Protein AF-A0A7X8ZLZ6-F1 (afdb_monomer)

pLDDT: mean 84.05, std 10.13, range [38.84, 96.06]

Secondary structure (DSSP, 8-state):
---EEEEEE-TTSPEEEEEEEEEEETTTTEEEEEEEEEEEE-TTS-EEE-HHHHHHHHHHHHHHHS-----PPP---HHHHHHHHHHHHTTHHHHHHHHS-HHHHHHHHHHHHHHHHH-S-GGGHHHHHHTTT--S----HHHHHHHHHH--HHHHHHHHHHHHHHH--SS----------B--SS-TTS-BT--TT-PPP-

Mean predicted aligned error: 15.65 Å

Solvent-accessible surface area (backbone atoms only — not comparable to full-atom values): 12435 Å² total; per-residue (Å²): 131,87,78,46,74,45,80,48,79,41,98,84,78,48,37,34,30,27,42,51,40,84,41,78,35,81,90,78,73,47,74,42,76,52,71,43,81,38,30,32,51,44,96,85,72,45,79,44,64,36,71,68,48,55,52,51,51,51,49,54,49,47,57,70,66,46,69,74,76,89,75,84,81,84,67,53,47,68,67,51,56,56,48,54,49,51,38,57,76,66,44,47,68,63,46,38,53,76,72,36,54,73,67,55,37,55,47,52,52,50,49,50,52,36,40,78,76,64,70,59,71,69,66,54,35,36,67,60,33,61,48,29,66,74,56,96,65,88,34,54,52,69,48,47,53,51,52,61,69,67,63,40,71,67,57,51,52,52,38,49,54,54,45,49,65,74,65,63,67,86,80,82,88,85,85,82,90,86,82,72,57,38,82,61,88,88,46,96,89,44,58,67,68,58,41,93,86,70,59,85,82,132

Foldseek 3Di:
DDFDKDWDQDPVRKIWIWGWDWDQDPVVRGTDIDIDTQFTQDPVRDTDGDPVNVVVVVVVVVVVVPDDPPDDAAADAPLVVVLVVVCVVLVLLVLLVVQDPPLLSLQVSQLVSCCVVPVDDSCCSCVVCVSHCSDPRDSHPVVVVVSVVPPDPVSVVSSVVSSCVVVCPDDDDDDDDDADEDCDPPDPPHDYHDDPVPDDDD

Nearest PDB structures (foldseek):
  1se8-assembly1_A-2  TM=4.880E-01  e=2.188E+00  Deinococcus radiodurans
  9c20-assembly1_A  TM=4.545E-01  e=1.532E+00  Clostridium perfringens ATCC 13124
  8cb2-assembly1_BBB  TM=4.517E-01  e=3.316E+00  Helicobacter pylori
  6bhw-assembly1_B  TM=3.274E-01  e=1.725E+00  Bacillus subtilis subsp. subtilis str. 168
  5yun-assembly1_B  TM=2.185E-01  e=1.626E+00  Pseudomonas aeruginosa PAO1

Structure (mmCIF, N/CA/C/O backbone):
data_AF-A0A7X8ZLZ6-F1
#
_entry.id   AF-A0A7X8ZLZ6-F1
#
loop_
_atom_site.group_PDB
_atom_site.id
_atom_site.type_symbol
_atom_site.label_atom_id
_atom_site.label_alt_id
_atom_site.label_comp_id
_atom_site.label_asym_id
_atom_site.label_entity_id
_atom_site.label_seq_id
_atom_site.pdbx_PDB_ins_code
_atom_site.Cartn_x
_atom_site.Cartn_y
_atom_site.Cartn_z
_atom_site.occupancy
_atom_site.B_iso_or_equiv
_atom_site.auth_seq_id
_atom_site.auth_comp_id
_atom_site.auth_asym_id
_atom_site.auth_atom_id
_atom_site.pdbx_PDB_model_num
ATOM 1 N N . MET A 1 1 ? 26.779 -0.778 -21.358 1.00 38.84 1 MET A N 1
ATOM 2 C CA . MET A 1 1 ? 27.530 -2.043 -21.482 1.00 38.84 1 MET A CA 1
ATOM 3 C C . MET A 1 1 ? 28.820 -1.740 -22.215 1.00 38.84 1 MET A C 1
ATOM 5 O O . MET A 1 1 ? 28.768 -1.184 -23.303 1.00 38.84 1 MET A O 1
ATOM 9 N N . SER A 1 2 ? 29.959 -1.991 -21.584 1.00 48.12 2 SER A N 1
ATOM 10 C CA . SER A 1 2 ? 31.289 -1.825 -22.169 1.00 48.12 2 SER A CA 1
ATOM 11 C C . SER A 1 2 ? 31.498 -2.912 -23.226 1.00 48.12 2 SER A C 1
ATOM 13 O O . SER A 1 2 ? 31.592 -4.090 -22.896 1.00 48.12 2 SER A O 1
ATOM 15 N N . ASN A 1 3 ? 31.507 -2.532 -24.504 1.00 66.62 3 ASN A N 1
ATOM 16 C CA . ASN A 1 3 ? 31.808 -3.468 -25.586 1.00 66.62 3 ASN A CA 1
ATOM 17 C C . ASN A 1 3 ? 33.291 -3.859 -25.514 1.00 66.62 3 ASN A C 1
ATOM 19 O O . ASN A 1 3 ? 34.152 -2.984 -25.416 1.00 66.62 3 ASN A O 1
ATOM 23 N N . ASN A 1 4 ? 33.590 -5.159 -25.562 1.00 82.88 4 ASN A N 1
ATOM 24 C CA . ASN A 1 4 ? 34.964 -5.647 -25.503 1.00 82.88 4 ASN A CA 1
ATOM 25 C C . ASN A 1 4 ? 35.629 -5.470 -26.877 1.00 82.88 4 ASN A C 1
ATOM 27 O O . ASN A 1 4 ? 35.143 -6.005 -27.876 1.00 82.88 4 ASN A O 1
ATOM 31 N N . ILE A 1 5 ? 36.706 -4.685 -26.940 1.00 86.38 5 ILE A N 1
ATOM 32 C CA . ILE A 1 5 ? 37.417 -4.372 -28.184 1.00 86.38 5 ILE A CA 1
ATOM 33 C C . ILE A 1 5 ? 38.737 -5.136 -28.201 1.00 86.38 5 ILE A C 1
ATOM 35 O O . ILE A 1 5 ? 39.582 -4.951 -27.328 1.00 86.38 5 ILE A O 1
ATOM 39 N N . ILE A 1 6 ? 38.933 -5.961 -29.227 1.00 88.19 6 ILE A N 1
ATOM 40 C CA . ILE A 1 6 ? 40.125 -6.797 -29.387 1.00 88.19 6 ILE A CA 1
ATOM 41 C C . ILE A 1 6 ? 40.888 -6.438 -30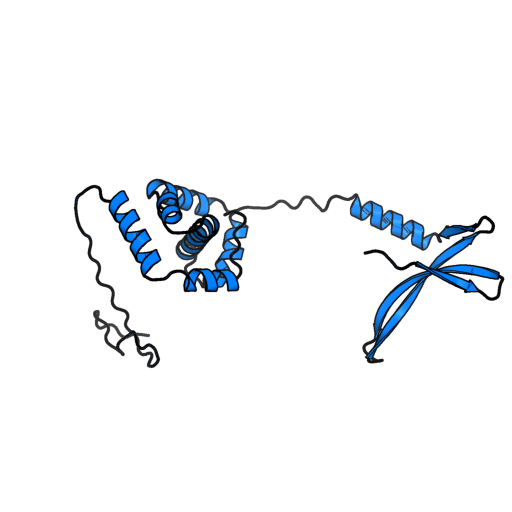.664 1.00 88.19 6 ILE A C 1
ATOM 43 O O . ILE A 1 6 ? 40.303 -6.050 -31.679 1.00 88.19 6 ILE A O 1
ATOM 47 N N . LYS A 1 7 ? 42.214 -6.583 -30.616 1.00 89.44 7 LYS A N 1
ATOM 48 C CA . LYS A 1 7 ? 43.129 -6.332 -31.738 1.00 89.44 7 LYS A CA 1
ATOM 49 C C . LYS A 1 7 ? 43.577 -7.665 -32.325 1.00 89.44 7 LYS A C 1
ATOM 51 O O . LYS A 1 7 ? 44.013 -8.539 -31.582 1.00 89.44 7 LYS A O 1
ATOM 56 N N . ILE A 1 8 ? 43.476 -7.820 -33.642 1.00 86.88 8 ILE A N 1
ATOM 57 C CA . ILE A 1 8 ? 43.870 -9.044 -34.344 1.00 86.88 8 ILE A CA 1
ATOM 58 C C . ILE A 1 8 ? 44.832 -8.667 -35.481 1.00 86.88 8 ILE A C 1
ATOM 60 O O . ILE A 1 8 ? 44.409 -7.991 -36.426 1.00 86.88 8 ILE A O 1
ATOM 64 N N . PRO A 1 9 ? 46.114 -9.074 -35.412 1.00 85.94 9 PRO A N 1
ATOM 65 C CA . PRO A 1 9 ? 47.061 -8.857 -36.498 1.00 85.94 9 PRO A CA 1
ATOM 66 C C . PRO A 1 9 ? 46.724 -9.778 -37.674 1.00 85.94 9 PRO A C 1
ATOM 68 O O . PRO A 1 9 ? 46.521 -10.981 -37.500 1.00 85.94 9 PRO A O 1
ATOM 71 N N . ALA A 1 10 ? 46.655 -9.223 -38.880 1.00 83.62 10 ALA A N 1
ATOM 72 C CA . ALA A 1 10 ? 46.501 -9.999 -40.102 1.00 83.62 10 ALA A CA 1
ATOM 73 C C . ALA A 1 10 ? 47.866 -10.289 -40.744 1.00 83.62 10 ALA A C 1
ATOM 75 O O . ALA A 1 10 ? 48.853 -9.588 -40.527 1.00 83.62 10 ALA A O 1
ATOM 76 N N . LYS A 1 11 ? 47.915 -11.334 -41.579 1.00 77.88 11 LYS A N 1
ATOM 77 C CA . LYS A 1 11 ? 49.144 -11.789 -42.259 1.00 77.88 11 LYS A CA 1
ATOM 78 C C . LYS A 1 11 ? 49.754 -10.743 -43.206 1.00 77.88 11 LYS A C 1
ATOM 80 O O . LYS A 1 11 ? 50.908 -10.872 -43.584 1.00 77.88 11 LYS A O 1
ATOM 85 N N . ASN A 1 12 ? 48.987 -9.719 -43.575 1.00 74.19 12 ASN A N 1
ATOM 86 C CA . ASN A 1 12 ? 49.406 -8.596 -44.416 1.00 74.19 12 ASN A CA 1
ATOM 87 C C . ASN A 1 12 ? 50.067 -7.446 -43.625 1.00 74.19 12 ASN A C 1
ATOM 89 O O . ASN A 1 12 ? 50.262 -6.371 -44.183 1.00 74.19 12 ASN A O 1
ATOM 93 N N . GLY A 1 13 ? 50.363 -7.636 -42.333 1.00 76.50 13 GLY A N 1
ATOM 94 C CA . GLY A 1 13 ? 50.989 -6.623 -41.475 1.00 76.50 13 GLY A CA 1
ATOM 95 C C . GLY A 1 13 ? 50.025 -5.561 -40.932 1.00 76.50 13 GLY A C 1
ATOM 96 O O . GLY A 1 13 ? 50.423 -4.740 -40.111 1.00 76.50 13 GLY A O 1
ATOM 97 N N . VAL A 1 14 ? 48.749 -5.586 -41.332 1.00 82.88 14 VAL A N 1
ATOM 98 C CA . VAL A 1 14 ? 47.721 -4.664 -40.831 1.00 82.88 14 VAL A CA 1
ATOM 99 C C . VAL A 1 14 ? 47.070 -5.248 -39.579 1.00 82.88 14 VAL A C 1
ATOM 101 O O . VAL A 1 14 ? 46.647 -6.404 -39.563 1.00 82.88 14 VAL A O 1
ATOM 104 N N . THR A 1 15 ? 46.941 -4.443 -38.523 1.00 87.50 15 THR A N 1
ATOM 105 C CA . THR A 1 15 ? 46.201 -4.846 -37.318 1.00 87.50 15 THR A CA 1
ATOM 106 C C . THR A 1 15 ? 44.763 -4.355 -37.396 1.00 87.50 15 THR A C 1
ATOM 108 O O . THR A 1 15 ? 44.513 -3.151 -37.433 1.00 87.50 15 THR A O 1
ATOM 111 N N . TYR A 1 16 ? 43.812 -5.285 -37.397 1.00 89.25 16 TYR A N 1
ATOM 112 C CA . TYR A 1 16 ? 42.383 -4.984 -37.410 1.00 89.25 16 TYR A CA 1
ATOM 113 C C . TYR A 1 16 ? 41.804 -4.994 -36.001 1.00 89.25 16 TYR A C 1
ATOM 115 O O . TYR A 1 16 ? 42.300 -5.673 -35.100 1.00 89.25 16 TYR A O 1
ATOM 123 N N . ILE A 1 17 ? 40.728 -4.241 -35.819 1.00 89.88 17 ILE A N 1
ATOM 124 C CA . ILE A 1 17 ? 40.068 -4.052 -34.534 1.00 89.88 17 ILE A CA 1
ATOM 125 C C . ILE A 1 17 ? 38.655 -4.603 -34.632 1.00 89.88 17 ILE A C 1
ATOM 127 O O . ILE A 1 17 ? 37.912 -4.283 -35.564 1.00 89.88 17 ILE A O 1
ATOM 131 N N . TYR A 1 18 ? 38.290 -5.428 -33.656 1.00 89.31 18 TYR A N 1
ATOM 132 C CA . TYR A 1 18 ? 37.009 -6.114 -33.603 1.00 89.31 18 TYR A CA 1
ATOM 133 C C . TYR A 1 18 ? 36.272 -5.807 -32.306 1.00 89.31 18 TYR A C 1
ATOM 135 O O . TYR A 1 18 ? 36.864 -5.767 -31.232 1.00 89.31 18 TYR A O 1
ATOM 143 N N . GLU A 1 19 ? 34.959 -5.651 -32.422 1.00 88.38 19 GLU A N 1
ATOM 144 C CA . GLU A 1 19 ? 34.026 -5.732 -31.306 1.00 88.38 19 GLU A CA 1
ATOM 145 C C . GLU A 1 19 ? 33.688 -7.209 -31.072 1.00 88.38 19 GLU A C 1
ATOM 147 O O . GLU A 1 19 ? 33.219 -7.888 -31.992 1.00 88.38 19 GLU A O 1
ATOM 152 N N . ASP A 1 20 ? 33.948 -7.705 -29.866 1.00 88.75 20 ASP A N 1
ATOM 153 C CA . ASP A 1 20 ? 33.759 -9.100 -29.476 1.00 88.75 20 ASP A CA 1
ATOM 154 C C . ASP A 1 20 ? 32.555 -9.240 -28.538 1.00 88.75 20 ASP A C 1
ATOM 156 O O . ASP A 1 20 ? 32.464 -8.564 -27.509 1.00 88.75 20 ASP A O 1
ATOM 160 N N . LYS A 1 21 ? 31.609 -10.113 -28.903 1.00 87.69 21 LYS A N 1
ATOM 161 C CA . LYS A 1 21 ? 30.430 -10.427 -28.087 1.00 87.69 21 LYS A CA 1
ATOM 162 C C . LYS A 1 21 ? 30.333 -11.924 -27.851 1.00 87.69 21 LYS A C 1
ATOM 164 O O . LYS A 1 21 ? 30.297 -12.698 -28.807 1.00 87.69 21 LYS A O 1
ATOM 169 N N . SER A 1 22 ? 30.246 -12.306 -26.580 1.00 86.88 22 SER A N 1
ATOM 170 C CA . SER A 1 22 ? 29.933 -13.677 -26.181 1.00 86.88 22 SER A CA 1
ATOM 171 C C . SER A 1 22 ? 28.448 -13.947 -26.422 1.00 86.88 22 SER A C 1
ATOM 173 O O . SER A 1 22 ? 27.591 -13.183 -25.976 1.00 86.88 22 SER A O 1
ATOM 175 N N . VAL A 1 23 ? 28.148 -14.998 -27.178 1.00 86.75 23 VAL A N 1
ATOM 176 C CA . VAL A 1 23 ? 26.800 -15.430 -27.544 1.00 86.75 23 VAL A CA 1
ATOM 177 C C . VAL A 1 23 ? 26.673 -16.910 -27.208 1.00 86.75 23 VAL A C 1
ATOM 179 O O . VAL A 1 23 ? 27.491 -17.723 -27.634 1.00 86.75 23 VAL A O 1
ATOM 182 N N . TRP A 1 24 ? 25.638 -17.270 -26.454 1.00 87.44 24 TRP A N 1
ATOM 183 C CA . TRP A 1 24 ? 25.327 -18.668 -26.172 1.00 87.44 24 TRP A CA 1
ATOM 184 C C . TRP A 1 24 ? 24.883 -19.387 -27.451 1.00 87.44 24 TRP A C 1
ATOM 186 O O . TRP A 1 24 ? 23.894 -18.987 -28.071 1.00 87.44 24 TRP A O 1
ATOM 196 N N . ASP A 1 25 ? 25.600 -20.440 -27.841 1.00 88.00 25 ASP A N 1
ATOM 197 C CA . ASP A 1 25 ? 25.248 -21.277 -28.987 1.00 88.00 25 ASP A CA 1
ATOM 198 C C . ASP A 1 25 ? 24.422 -22.476 -28.497 1.00 88.00 25 ASP A C 1
ATOM 200 O O . ASP A 1 25 ? 24.927 -23.362 -27.804 1.00 88.00 25 ASP A O 1
ATOM 204 N N . LYS A 1 26 ? 23.123 -22.479 -28.827 1.00 86.50 26 LYS A N 1
ATOM 205 C CA . LYS A 1 26 ? 22.182 -23.519 -28.380 1.00 86.50 26 LYS A CA 1
ATOM 206 C C . LYS A 1 26 ? 22.462 -24.886 -29.006 1.00 86.50 26 LYS A C 1
ATOM 208 O O . LYS A 1 26 ? 22.139 -25.884 -28.376 1.00 86.50 26 LYS A O 1
ATOM 213 N N . GLU A 1 27 ? 23.040 -24.936 -30.205 1.00 88.69 27 GLU A N 1
ATOM 214 C CA . GLU A 1 27 ? 23.336 -26.198 -30.894 1.00 88.69 27 GLU A CA 1
ATOM 215 C C . GLU A 1 27 ? 24.605 -26.841 -30.340 1.00 88.69 27 GLU A C 1
ATOM 217 O O . GLU A 1 27 ? 24.689 -28.060 -30.213 1.00 88.69 27 GLU A O 1
ATOM 222 N N . LYS A 1 28 ? 25.589 -26.014 -29.972 1.00 84.19 28 LYS A N 1
ATOM 223 C CA . LYS A 1 28 ? 26.877 -26.488 -29.451 1.00 84.19 28 LYS A CA 1
ATOM 224 C C . LYS A 1 28 ? 26.909 -26.651 -27.933 1.00 84.19 28 LYS A C 1
ATOM 226 O O . LYS A 1 28 ? 27.792 -27.330 -27.421 1.00 84.19 28 LYS A O 1
ATOM 231 N N . GLY A 1 29 ? 25.972 -26.036 -27.211 1.00 86.94 29 GLY A N 1
ATOM 232 C CA . GLY A 1 29 ? 25.859 -26.148 -25.754 1.00 86.94 29 GLY A CA 1
ATOM 233 C C . GLY A 1 29 ? 26.928 -25.379 -24.971 1.00 86.94 29 GLY A C 1
ATOM 234 O O . GLY A 1 29 ? 27.113 -25.635 -23.784 1.00 86.94 29 GLY A O 1
ATOM 235 N N . TYR A 1 30 ? 27.639 -24.446 -25.611 1.00 86.94 30 TYR A N 1
ATOM 236 C CA . TYR A 1 30 ? 28.622 -23.576 -24.964 1.00 86.94 30 TYR A CA 1
ATOM 237 C C . TYR A 1 30 ? 28.628 -22.168 -25.577 1.00 86.94 30 TYR A C 1
ATOM 239 O O . TYR A 1 30 ? 28.150 -21.938 -26.690 1.00 86.94 30 TYR A O 1
ATOM 247 N N . SER A 1 31 ? 29.175 -21.196 -24.843 1.00 86.38 31 SER A N 1
ATOM 248 C CA . SER A 1 31 ? 29.303 -19.812 -25.314 1.00 86.38 31 SER A CA 1
ATOM 249 C C . SER A 1 31 ? 30.347 -19.686 -26.423 1.00 86.38 31 SER A C 1
ATOM 251 O O . SER A 1 31 ? 31.486 -20.125 -26.279 1.00 86.38 31 SER A O 1
ATOM 253 N N . THR A 1 32 ? 29.974 -19.033 -27.519 1.00 87.50 32 THR A N 1
ATOM 254 C CA . THR A 1 32 ? 30.853 -18.721 -28.651 1.00 87.50 32 THR A CA 1
ATOM 255 C C . THR A 1 32 ? 31.051 -17.214 -28.787 1.00 87.50 32 THR A C 1
ATOM 257 O O . THR A 1 32 ? 30.309 -16.418 -28.219 1.00 87.50 32 THR A O 1
ATOM 260 N N . HIS A 1 33 ? 32.066 -16.800 -29.544 1.00 87.00 33 HIS A N 1
ATOM 261 C CA . HIS A 1 33 ? 32.384 -15.389 -29.745 1.00 87.00 33 HIS A CA 1
ATOM 262 C C . HIS A 1 33 ? 31.991 -14.936 -31.149 1.00 87.00 33 HIS A C 1
ATOM 264 O O . HIS A 1 33 ? 32.489 -15.463 -32.147 1.00 87.00 33 HIS A O 1
ATOM 270 N N . LYS A 1 34 ? 31.131 -13.919 -31.235 1.00 87.00 34 LYS A N 1
ATOM 271 C CA . LYS A 1 34 ? 30.793 -13.243 -32.489 1.00 87.00 34 LYS A CA 1
ATOM 272 C C . LYS A 1 34 ? 31.567 -11.934 -32.575 1.00 87.00 34 LYS A C 1
ATOM 274 O O . LYS A 1 34 ? 31.337 -11.011 -31.796 1.00 87.00 34 LYS A O 1
ATOM 279 N N . ARG A 1 35 ? 32.476 -11.864 -33.549 1.00 88.25 35 ARG A N 1
ATOM 280 C CA . ARG A 1 35 ? 33.375 -10.724 -33.767 1.00 88.25 35 ARG A CA 1
ATOM 281 C C . ARG A 1 35 ? 32.930 -9.910 -34.968 1.00 88.25 35 ARG A C 1
ATOM 283 O O . ARG A 1 35 ? 32.684 -10.469 -36.035 1.00 88.25 35 ARG A O 1
ATOM 290 N N . LYS A 1 36 ? 32.868 -8.588 -34.817 1.00 88.00 36 LYS A N 1
ATOM 291 C CA . LYS A 1 36 ? 32.579 -7.660 -35.918 1.00 88.00 36 LYS A CA 1
ATOM 292 C C . LYS A 1 36 ? 33.725 -6.673 -36.083 1.00 88.00 36 LYS A C 1
ATOM 294 O O . LYS A 1 36 ? 34.104 -6.021 -35.119 1.00 88.00 36 LYS A O 1
ATOM 299 N N . CYS A 1 37 ? 34.277 -6.569 -37.291 1.00 86.62 37 CYS A N 1
ATOM 300 C CA . CYS A 1 37 ? 35.352 -5.620 -37.581 1.00 86.62 37 CYS A CA 1
ATOM 301 C C . CYS A 1 37 ? 34.813 -4.186 -37.495 1.00 86.62 37 CYS A C 1
ATOM 303 O O . CYS A 1 37 ? 33.823 -3.847 -38.152 1.00 86.62 37 CYS A O 1
ATOM 305 N N . ILE A 1 38 ? 35.458 -3.356 -36.680 1.00 88.56 38 ILE A N 1
ATOM 306 C CA . ILE A 1 38 ? 35.077 -1.958 -36.445 1.00 88.56 38 ILE A CA 1
ATOM 307 C C . ILE A 1 38 ? 36.131 -0.968 -36.941 1.00 88.56 38 ILE A C 1
ATOM 309 O O . ILE A 1 38 ? 35.853 0.226 -37.005 1.00 88.56 38 ILE A O 1
ATOM 313 N N . GLY A 1 39 ? 37.313 -1.442 -37.341 1.00 89.00 39 GLY A N 1
ATOM 314 C CA . GLY A 1 39 ? 38.378 -0.581 -37.841 1.00 89.00 39 GLY A CA 1
ATOM 315 C C . GLY A 1 39 ? 39.718 -1.289 -37.989 1.00 89.00 39 GLY A C 1
ATOM 316 O O . GLY A 1 39 ? 39.814 -2.515 -37.889 1.00 89.00 39 GLY A O 1
ATOM 317 N N . LYS A 1 40 ? 40.762 -0.496 -38.208 1.00 89.12 40 LYS A N 1
ATOM 318 C CA . LYS A 1 40 ? 42.162 -0.934 -38.259 1.00 89.12 40 LYS A CA 1
ATOM 319 C C . LYS A 1 40 ? 43.056 0.062 -37.526 1.00 89.12 40 LYS A C 1
ATOM 321 O O . LYS A 1 40 ? 42.644 1.186 -37.267 1.00 89.12 40 LYS A O 1
ATOM 326 N N . ILE A 1 41 ? 44.267 -0.348 -37.185 1.00 85.69 41 ILE A N 1
ATOM 327 C CA . ILE A 1 41 ? 45.300 0.556 -36.676 1.00 85.69 41 ILE A CA 1
ATOM 328 C C . ILE A 1 41 ? 45.995 1.194 -37.883 1.00 85.69 41 ILE A C 1
ATOM 330 O O . ILE A 1 41 ? 46.476 0.475 -38.762 1.00 85.69 41 ILE A O 1
ATOM 334 N N . GLY A 1 42 ? 45.980 2.525 -37.942 1.00 78.94 42 GLY A N 1
ATOM 335 C CA . GLY A 1 42 ? 46.701 3.317 -38.936 1.00 78.94 42 GLY A CA 1
ATOM 336 C C . GLY A 1 42 ? 48.209 3.320 -38.677 1.00 78.94 42 GLY A C 1
ATOM 337 O O . GLY A 1 42 ? 48.673 2.881 -37.623 1.00 78.94 42 GLY A O 1
ATOM 338 N N . LEU A 1 43 ? 48.985 3.830 -39.635 1.00 71.25 43 LEU A N 1
ATOM 339 C CA . LEU A 1 43 ? 50.453 3.893 -39.543 1.00 71.25 43 LEU A CA 1
ATOM 340 C C . LEU A 1 43 ? 50.930 4.706 -38.327 1.00 71.25 43 LEU A C 1
ATOM 342 O O . LEU A 1 43 ? 51.954 4.383 -37.733 1.00 71.25 43 LEU A O 1
ATOM 346 N N . ASP A 1 44 ? 50.122 5.675 -37.899 1.00 73.38 44 ASP A N 1
ATOM 347 C CA . ASP A 1 44 ? 50.397 6.567 -36.769 1.00 73.38 44 ASP A CA 1
ATOM 348 C C . ASP A 1 44 ? 50.075 5.929 -35.400 1.00 73.38 44 ASP A C 1
ATOM 350 O O . ASP A 1 44 ? 50.084 6.600 -34.371 1.00 73.38 44 ASP A O 1
ATOM 354 N N . GLY A 1 45 ? 49.705 4.642 -35.370 1.00 71.25 45 GLY A N 1
ATOM 355 C CA . GLY A 1 45 ? 49.303 3.923 -34.154 1.00 71.25 45 GLY A CA 1
ATOM 356 C C . GLY A 1 45 ? 47.875 4.223 -33.675 1.00 71.25 45 GLY A C 1
ATOM 357 O O . GLY A 1 45 ? 47.387 3.572 -32.747 1.00 71.25 45 GLY A O 1
ATOM 358 N N . ASN A 1 46 ? 47.178 5.156 -34.328 1.00 80.12 4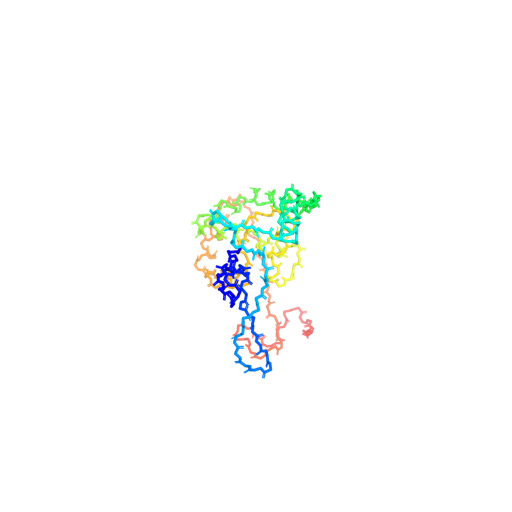6 ASN A N 1
ATOM 359 C CA . ASN A 1 46 ? 45.797 5.520 -34.022 1.00 80.12 46 ASN A CA 1
ATOM 360 C C . ASN A 1 46 ? 44.780 4.546 -34.633 1.00 80.12 46 ASN A C 1
ATOM 362 O O . ASN A 1 46 ? 45.012 3.919 -35.666 1.00 80.12 46 ASN A O 1
ATOM 366 N N . ILE A 1 47 ? 43.621 4.426 -33.983 1.00 82.62 47 ILE A N 1
ATOM 367 C CA . ILE A 1 47 ? 42.522 3.577 -34.449 1.00 82.62 47 ILE A CA 1
ATOM 368 C C . ILE A 1 47 ? 41.729 4.307 -35.537 1.00 82.62 47 ILE A C 1
ATOM 370 O O . ILE A 1 47 ? 41.059 5.303 -35.273 1.00 82.62 47 ILE A O 1
ATOM 374 N N . GLU A 1 48 ? 41.735 3.757 -36.745 1.00 85.50 48 GLU A N 1
ATOM 375 C CA . GLU A 1 48 ? 40.875 4.171 -37.848 1.00 85.50 48 GLU A CA 1
ATOM 376 C C . GLU A 1 48 ? 39.594 3.329 -37.847 1.00 85.50 48 GLU A C 1
ATOM 378 O O . GLU A 1 48 ? 39.556 2.202 -38.354 1.00 85.50 48 GLU A O 1
ATOM 383 N N . TYR A 1 49 ? 38.526 3.875 -37.260 1.00 86.44 49 TYR A N 1
ATOM 384 C CA . TYR A 1 49 ? 37.201 3.254 -37.297 1.00 86.44 49 TYR A CA 1
ATOM 385 C C . TYR A 1 49 ? 36.588 3.308 -38.698 1.00 86.44 49 TYR A C 1
ATOM 387 O O . TYR A 1 49 ? 36.718 4.305 -39.414 1.00 86.44 49 TYR A O 1
ATOM 395 N N . ASN A 1 50 ? 35.860 2.255 -39.068 1.00 86.94 50 ASN A N 1
ATOM 396 C CA . ASN A 1 50 ? 35.122 2.217 -40.326 1.00 86.94 50 ASN A CA 1
ATOM 397 C C . ASN A 1 50 ? 33.853 3.092 -40.280 1.00 86.94 50 ASN A C 1
ATOM 399 O O . ASN A 1 50 ? 33.315 3.407 -39.215 1.00 86.94 50 ASN A O 1
ATOM 403 N N . GLU A 1 51 ? 33.356 3.471 -41.459 1.00 85.19 51 GLU A N 1
ATOM 404 C CA . GLU A 1 51 ? 32.163 4.323 -41.598 1.00 85.19 51 GLU A CA 1
ATOM 405 C C . GLU A 1 51 ? 30.909 3.702 -40.966 1.00 85.19 51 GLU A C 1
ATOM 407 O O . GLU A 1 51 ? 30.069 4.415 -40.413 1.00 85.19 51 GLU A O 1
ATOM 412 N N . PHE A 1 52 ? 30.814 2.369 -40.958 1.00 83.31 52 PHE A N 1
ATOM 413 C CA . PHE A 1 52 ? 29.727 1.647 -40.297 1.00 83.31 52 PHE A CA 1
ATOM 414 C C . PHE A 1 52 ? 29.713 1.905 -38.781 1.00 83.31 52 PHE A C 1
ATOM 416 O O . PHE A 1 52 ? 28.665 2.212 -38.212 1.00 83.31 52 PHE A O 1
ATOM 423 N N . TYR A 1 53 ? 30.870 1.806 -38.119 1.00 84.56 53 TYR A N 1
ATOM 424 C CA . TYR A 1 53 ? 31.001 2.037 -36.682 1.00 84.56 53 TYR A CA 1
ATOM 425 C C . TYR A 1 53 ? 30.707 3.496 -36.327 1.00 84.56 53 TYR A C 1
ATOM 427 O O . TYR A 1 53 ? 29.907 3.749 -35.429 1.00 84.56 53 TYR A O 1
ATOM 435 N N . LYS A 1 54 ? 31.274 4.446 -37.081 1.00 85.94 54 LYS A N 1
ATOM 436 C CA . LYS A 1 54 ? 31.035 5.885 -36.881 1.00 85.94 54 LYS A CA 1
ATOM 437 C C . LYS A 1 54 ? 29.561 6.254 -37.045 1.00 85.94 54 LYS A C 1
ATOM 439 O O . LYS A 1 54 ? 29.029 7.038 -36.265 1.00 85.94 54 LYS A O 1
ATOM 444 N N . THR A 1 55 ? 28.893 5.694 -38.054 1.00 85.38 55 THR A N 1
ATOM 445 C CA . THR A 1 55 ? 27.458 5.920 -38.280 1.00 85.38 55 THR A CA 1
ATOM 446 C C . THR A 1 55 ? 26.629 5.362 -37.129 1.00 85.38 55 THR A C 1
ATOM 448 O O . THR A 1 55 ? 25.767 6.062 -36.606 1.00 85.38 55 THR A O 1
ATOM 451 N N . ARG A 1 56 ? 26.932 4.140 -36.671 1.00 85.19 56 ARG A N 1
ATOM 452 C CA . ARG A 1 56 ? 26.257 3.532 -35.517 1.00 85.19 56 ARG A CA 1
ATOM 453 C C . ARG A 1 56 ? 26.447 4.354 -34.241 1.00 85.19 56 ARG A C 1
ATOM 455 O O . ARG A 1 56 ? 25.480 4.579 -33.527 1.00 85.19 56 ARG A O 1
ATOM 462 N N . GLU A 1 57 ? 27.657 4.838 -33.975 1.00 83.62 57 GLU A N 1
ATOM 463 C CA . GLU A 1 57 ? 27.942 5.677 -32.806 1.00 83.62 57 GLU A CA 1
ATOM 464 C C . GLU A 1 57 ? 27.176 7.009 -32.858 1.00 83.62 57 GLU A C 1
ATOM 466 O O . GLU A 1 57 ? 26.625 7.448 -31.850 1.00 83.62 57 GLU A O 1
ATOM 471 N N . LYS A 1 58 ? 27.075 7.631 -34.042 1.00 84.44 58 LYS A N 1
ATOM 472 C CA . LYS A 1 58 ? 26.245 8.829 -34.242 1.00 84.44 58 LYS A CA 1
ATOM 473 C C . LYS A 1 58 ? 24.768 8.550 -33.972 1.00 84.44 58 LYS A C 1
ATOM 475 O O . LYS A 1 58 ? 24.140 9.357 -33.298 1.00 84.44 58 LYS A O 1
ATOM 480 N N . VAL A 1 59 ? 24.229 7.429 -34.456 1.00 83.19 59 VAL A N 1
ATOM 481 C CA . VAL A 1 59 ? 22.833 7.029 -34.205 1.00 83.19 59 VAL A CA 1
ATOM 482 C C . VAL A 1 59 ? 22.598 6.772 -32.718 1.00 83.19 59 VAL A C 1
ATOM 484 O O . VAL A 1 59 ? 21.695 7.373 -32.157 1.00 83.19 59 VAL A O 1
ATOM 487 N N . GLU A 1 60 ? 23.450 5.997 -32.043 1.00 81.75 60 GLU A N 1
ATOM 488 C CA . GLU A 1 60 ? 23.321 5.758 -30.596 1.00 81.75 60 GLU A CA 1
ATOM 489 C C . GLU A 1 60 ? 23.426 7.056 -29.781 1.00 81.75 60 GLU A C 1
ATOM 491 O O . GLU A 1 60 ? 22.756 7.223 -28.761 1.00 81.75 60 GLU A O 1
ATOM 496 N N . LYS A 1 61 ? 24.278 7.995 -30.209 1.00 81.00 61 LYS A N 1
ATOM 497 C CA . LYS A 1 61 ? 24.402 9.309 -29.571 1.00 81.00 61 LYS A CA 1
ATOM 498 C C . LYS A 1 61 ? 23.157 10.163 -29.806 1.00 81.00 61 LYS A C 1
ATOM 500 O O . LYS A 1 61 ? 22.711 10.825 -28.874 1.00 81.00 61 LYS A O 1
ATOM 505 N N . LEU A 1 62 ? 22.589 10.118 -31.012 1.00 79.69 62 LEU A N 1
ATOM 506 C CA . LEU A 1 62 ? 21.326 10.775 -31.343 1.00 79.69 62 LEU A CA 1
ATOM 507 C C . LEU A 1 62 ? 20.168 10.180 -30.537 1.00 79.69 62 LEU A C 1
ATOM 509 O O . LEU A 1 62 ? 19.444 10.940 -29.912 1.00 79.69 62 LEU A O 1
ATOM 513 N N . GLU A 1 63 ? 20.049 8.856 -30.455 1.00 74.81 63 GLU A N 1
ATOM 514 C CA . GLU A 1 63 ? 19.044 8.147 -29.650 1.00 74.81 63 GLU A CA 1
ATOM 515 C C . GLU A 1 63 ? 19.158 8.457 -28.157 1.00 74.81 63 GLU A C 1
ATOM 517 O O . GLU A 1 63 ? 18.147 8.663 -27.498 1.00 74.81 63 GLU A O 1
ATOM 522 N N . LYS A 1 64 ? 20.377 8.560 -27.614 1.00 73.12 64 LYS A N 1
ATOM 523 C CA . LYS A 1 64 ? 20.588 9.005 -26.225 1.00 73.12 64 LYS A CA 1
ATOM 524 C C . LYS A 1 64 ? 20.271 10.486 -26.016 1.00 73.12 64 LYS A C 1
ATOM 526 O O . LYS A 1 64 ? 19.948 10.876 -24.899 1.00 73.12 64 LYS A O 1
ATOM 531 N N . SER A 1 65 ? 20.428 11.311 -27.053 1.00 68.94 65 SER A N 1
ATOM 532 C CA . SER A 1 65 ? 20.136 12.751 -27.003 1.00 68.94 65 SER A CA 1
ATOM 533 C C . SER A 1 65 ? 18.663 13.076 -27.249 1.00 68.94 65 SER A C 1
ATOM 535 O O . SER A 1 65 ? 18.169 14.098 -26.776 1.00 68.94 65 SER A O 1
ATOM 537 N N . LEU A 1 66 ? 17.954 12.199 -27.961 1.00 67.81 66 LEU A N 1
ATOM 538 C CA . LEU A 1 66 ? 16.509 12.211 -28.072 1.00 67.81 66 LEU A CA 1
ATOM 539 C C . LEU A 1 66 ? 15.974 11.828 -26.695 1.00 67.81 66 LEU A C 1
ATOM 541 O O . LEU A 1 66 ? 15.986 10.662 -26.308 1.00 67.81 66 LEU A O 1
ATOM 545 N N . SER A 1 67 ? 15.535 12.833 -25.932 1.00 60.12 67 SER A N 1
ATOM 546 C CA . SER A 1 67 ? 14.700 12.605 -24.754 1.00 60.12 67 SER A CA 1
ATOM 547 C C . SER A 1 67 ? 13.638 11.584 -25.143 1.00 60.12 67 SER A C 1
ATOM 549 O O . SER A 1 67 ? 12.961 11.779 -26.157 1.00 60.12 67 SER A O 1
ATOM 551 N N . ALA A 1 68 ? 13.499 10.509 -24.359 1.00 63.34 68 ALA A N 1
ATOM 552 C CA . ALA A 1 68 ? 12.378 9.587 -24.500 1.00 63.34 68 ALA A CA 1
ATOM 553 C C . ALA A 1 68 ? 11.092 10.410 -24.713 1.00 63.34 68 ALA A C 1
ATOM 555 O O . ALA A 1 68 ? 10.977 11.486 -24.104 1.00 63.34 68 ALA A O 1
ATOM 556 N N . PRO A 1 69 ? 10.178 9.979 -25.607 1.00 62.78 69 PRO A N 1
ATOM 557 C CA . PRO A 1 69 ? 8.989 10.759 -25.935 1.00 62.78 69 PRO A CA 1
ATOM 558 C C . PRO A 1 69 ? 8.320 11.222 -24.644 1.00 62.78 69 PRO A C 1
ATOM 560 O O . PRO A 1 69 ? 8.282 10.463 -23.678 1.00 62.78 69 PRO A O 1
ATOM 563 N N . ALA A 1 70 ? 7.848 12.471 -24.604 1.00 62.88 70 ALA A N 1
ATOM 564 C CA . ALA A 1 70 ? 7.172 13.017 -23.434 1.00 62.88 70 ALA A CA 1
ATOM 565 C C . ALA A 1 70 ? 5.902 12.195 -23.167 1.00 62.88 70 ALA A C 1
ATOM 567 O O . ALA A 1 70 ? 4.840 12.457 -23.728 1.00 62.88 70 ALA A O 1
ATOM 568 N N . VAL A 1 71 ? 6.031 11.142 -22.359 1.00 71.12 71 VAL A N 1
ATOM 569 C CA . VAL A 1 71 ? 4.919 10.273 -21.995 1.00 71.12 71 VAL A CA 1
ATOM 570 C C . VAL A 1 71 ? 4.070 11.054 -21.003 1.00 71.12 71 VAL A C 1
ATOM 572 O O . VAL A 1 71 ? 4.478 11.286 -19.864 1.00 71.12 71 VAL A O 1
ATOM 575 N N . SER A 1 72 ? 2.888 11.494 -21.428 1.00 76.44 72 SER A N 1
ATOM 576 C CA . SER A 1 72 ? 1.900 12.040 -20.503 1.00 76.44 72 SER A CA 1
ATOM 577 C C . SER A 1 72 ? 1.443 10.927 -19.558 1.00 76.44 72 SER A C 1
ATOM 579 O O . SER A 1 72 ? 0.939 9.902 -20.018 1.00 76.44 72 SER A O 1
ATOM 581 N N . LYS A 1 73 ? 1.603 11.119 -18.246 1.00 76.69 73 LYS A N 1
ATOM 582 C CA . LYS A 1 73 ? 1.100 10.193 -17.223 1.00 76.69 73 LYS A CA 1
ATOM 583 C C . LYS A 1 73 ? -0.213 10.721 -16.647 1.00 76.69 73 LYS A C 1
ATOM 585 O O . LYS A 1 73 ? -0.275 11.860 -16.189 1.00 76.69 73 LYS A O 1
ATOM 590 N N . THR A 1 74 ? -1.242 9.881 -16.624 1.00 83.12 74 THR A N 1
ATOM 591 C CA . THR A 1 74 ? -2.498 10.153 -15.912 1.00 83.12 74 THR A CA 1
ATOM 592 C C . THR A 1 74 ? -2.447 9.496 -14.537 1.00 83.12 74 THR A C 1
ATOM 594 O O . THR A 1 74 ? -2.105 8.322 -14.429 1.00 83.12 74 THR A O 1
ATOM 597 N N . THR A 1 75 ? -2.804 10.244 -13.491 1.00 87.38 75 THR A N 1
ATOM 598 C CA . THR A 1 75 ? -2.852 9.747 -12.108 1.00 87.38 75 THR A CA 1
ATOM 599 C C . THR A 1 75 ? -4.272 9.868 -11.569 1.00 87.38 75 THR A C 1
ATOM 601 O O . THR A 1 75 ? -4.870 10.944 -11.599 1.00 87.38 75 THR A O 1
ATOM 604 N N . LEU A 1 76 ? -4.814 8.777 -11.032 1.00 89.06 76 LEU A N 1
ATOM 605 C CA . LEU A 1 76 ? -6.173 8.721 -10.499 1.00 89.06 76 LEU A CA 1
ATOM 606 C C . LEU A 1 76 ? -6.202 9.178 -9.031 1.00 89.06 76 LEU A C 1
ATOM 608 O O . LEU A 1 76 ? -6.061 8.378 -8.114 1.00 89.06 76 LEU A O 1
ATOM 612 N N . VAL A 1 77 ? -6.399 10.471 -8.773 1.00 90.44 77 VAL A N 1
ATOM 613 C CA . VAL A 1 77 ? -6.292 11.019 -7.401 1.00 90.44 77 VAL A CA 1
ATOM 614 C C . VAL A 1 77 ? -7.589 10.993 -6.583 1.00 90.44 77 VAL A C 1
ATOM 616 O O . VAL A 1 77 ? -7.536 11.124 -5.364 1.00 90.44 77 VAL A O 1
ATOM 619 N N . GLY A 1 78 ? -8.756 10.803 -7.209 1.00 92.44 78 GLY A N 1
ATOM 620 C CA . GLY A 1 78 ? -10.058 10.972 -6.541 1.00 92.44 78 GLY A CA 1
ATOM 621 C C . GLY A 1 78 ? -10.245 10.099 -5.293 1.00 92.44 78 GLY A C 1
ATOM 622 O O . GLY A 1 78 ? -10.550 10.611 -4.219 1.00 92.44 78 GLY A O 1
ATOM 623 N N . GLN A 1 79 ? -9.990 8.792 -5.410 1.00 92.19 79 GLN A N 1
ATOM 624 C CA . GLN A 1 79 ? -10.105 7.850 -4.286 1.00 92.19 79 GLN A CA 1
ATOM 625 C C . GLN A 1 79 ? -9.113 8.182 -3.164 1.00 92.19 79 GLN A C 1
ATOM 627 O O . GLN A 1 79 ? -9.491 8.197 -1.995 1.00 92.19 79 GLN A O 1
ATOM 632 N N . LYS A 1 80 ? -7.870 8.532 -3.521 1.00 91.81 80 LYS A N 1
ATOM 633 C CA . LYS A 1 80 ? -6.841 8.947 -2.56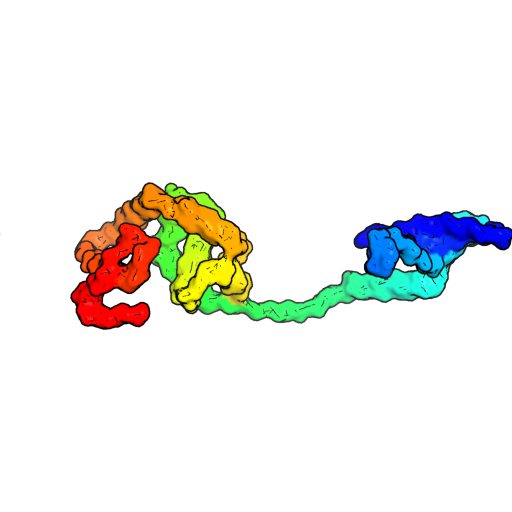2 1.00 91.81 80 LYS A CA 1
ATOM 634 C C . LYS A 1 80 ? -7.285 10.165 -1.751 1.00 91.81 80 LYS A C 1
ATOM 636 O O . LYS A 1 80 ? -7.135 10.165 -0.538 1.00 91.81 80 LYS A O 1
ATOM 641 N N . LEU A 1 81 ? -7.844 11.190 -2.396 1.00 93.94 81 LEU A N 1
ATOM 642 C CA . LEU A 1 81 ? -8.258 12.423 -1.715 1.00 93.94 81 LEU A CA 1
ATOM 643 C C . LEU A 1 81 ? -9.346 12.174 -0.663 1.00 93.94 81 LEU A C 1
ATOM 645 O O . LEU A 1 81 ? -9.278 12.728 0.434 1.00 93.94 81 LEU A O 1
ATOM 649 N N . ILE A 1 82 ? -10.326 11.325 -0.982 1.00 95.31 82 ILE A N 1
ATOM 650 C CA . ILE A 1 82 ? -11.405 10.964 -0.052 1.00 95.31 82 ILE A CA 1
ATOM 651 C C . ILE A 1 82 ? -10.837 10.176 1.133 1.00 95.31 82 ILE A C 1
ATOM 653 O O . ILE A 1 82 ? -11.142 10.484 2.285 1.00 95.31 82 ILE A O 1
ATOM 657 N N . ILE A 1 83 ? -9.973 9.197 0.862 1.00 94.50 83 ILE A N 1
ATOM 658 C CA . ILE A 1 83 ? -9.380 8.363 1.908 1.00 94.50 83 ILE A CA 1
ATOM 659 C C . ILE A 1 83 ? -8.455 9.177 2.813 1.00 94.50 83 ILE A C 1
ATOM 661 O O . ILE A 1 83 ? -8.564 9.070 4.028 1.00 94.50 83 ILE A O 1
ATOM 665 N N . GLU A 1 84 ? -7.594 10.039 2.267 1.00 94.31 84 GLU A N 1
ATOM 666 C CA . GLU A 1 84 ? -6.716 10.899 3.075 1.00 94.31 84 GLU A CA 1
ATOM 667 C C . GLU A 1 84 ? -7.513 11.829 3.995 1.00 94.31 84 GLU A C 1
ATOM 669 O O . GLU A 1 84 ? -7.113 12.068 5.136 1.00 94.31 84 GLU A O 1
ATOM 674 N N . LYS A 1 85 ? -8.676 12.317 3.540 1.00 95.88 85 LYS A N 1
ATOM 675 C CA . LYS A 1 85 ? -9.588 13.076 4.399 1.00 95.88 85 LYS A CA 1
ATOM 676 C C . LYS A 1 85 ? -10.090 12.218 5.566 1.00 95.88 85 LYS A C 1
ATOM 678 O O . LYS A 1 85 ? -9.971 12.653 6.709 1.00 95.88 85 LYS A O 1
ATOM 683 N N . ALA A 1 86 ? -10.560 10.997 5.306 1.00 95.19 86 ALA A N 1
ATOM 684 C CA . ALA A 1 86 ? -11.021 10.082 6.353 1.00 95.19 86 ALA A CA 1
ATOM 685 C C . ALA A 1 86 ? -9.895 9.684 7.328 1.00 95.19 86 ALA A C 1
ATOM 687 O O . ALA A 1 86 ? -10.079 9.724 8.544 1.00 95.19 86 ALA A O 1
ATOM 688 N N . VAL A 1 87 ? -8.700 9.371 6.818 1.00 95.38 87 VAL A N 1
ATOM 689 C CA . VAL A 1 87 ? -7.499 9.062 7.617 1.00 95.38 87 VAL A CA 1
ATOM 690 C C . VAL A 1 87 ? -7.134 10.231 8.535 1.00 95.38 87 VAL A C 1
ATOM 692 O O . VAL A 1 87 ? -6.730 10.019 9.681 1.00 95.38 87 VAL A O 1
ATOM 695 N N . LYS A 1 88 ? -7.284 11.470 8.051 1.00 95.12 88 LYS A N 1
ATOM 696 C CA . LYS A 1 88 ? -7.044 12.683 8.836 1.00 95.12 88 LYS A CA 1
ATOM 697 C C . LYS A 1 88 ? -8.117 12.898 9.904 1.00 95.12 88 LYS A C 1
ATOM 699 O O . LYS A 1 88 ? -7.766 13.128 11.057 1.00 95.12 88 LYS A O 1
ATOM 704 N N . GLU A 1 89 ? -9.395 12.826 9.538 1.00 94.25 89 GLU A N 1
ATOM 705 C CA . GLU A 1 89 ? -10.527 13.074 10.448 1.00 94.25 89 GLU A CA 1
ATOM 706 C C . GLU A 1 89 ? -10.607 12.038 11.573 1.00 94.25 89 GLU A C 1
ATOM 708 O O . GLU A 1 89 ? -10.899 12.379 12.716 1.00 94.25 89 GLU A O 1
ATOM 713 N N . THR A 1 90 ? -10.257 10.789 11.275 1.00 92.69 90 THR A N 1
ATOM 714 C CA . THR A 1 90 ? -10.209 9.702 12.261 1.00 92.69 90 THR A CA 1
ATOM 715 C C . THR A 1 90 ? -8.881 9.611 13.015 1.00 92.69 90 THR A C 1
ATOM 717 O O . THR A 1 90 ? -8.704 8.725 13.849 1.00 92.69 90 THR A O 1
ATOM 720 N N . ALA A 1 91 ? -7.919 10.496 12.732 1.00 94.56 91 ALA A N 1
ATOM 721 C CA . ALA A 1 91 ? -6.566 10.462 13.290 1.00 94.56 91 ALA A CA 1
ATOM 722 C C . ALA A 1 91 ? -5.837 9.106 13.130 1.00 94.56 91 ALA A C 1
ATOM 724 O O . ALA A 1 91 ? -4.855 8.841 13.825 1.00 94.56 91 ALA A O 1
ATOM 725 N N . LEU A 1 92 ? -6.264 8.272 12.175 1.00 95.25 92 LEU A N 1
ATOM 726 C CA . LEU A 1 92 ? -5.810 6.891 12.009 1.00 95.25 92 LEU A CA 1
ATOM 727 C C . LEU A 1 92 ? -4.289 6.795 11.847 1.00 95.25 92 LEU A C 1
ATOM 729 O O . LEU A 1 92 ? -3.628 5.997 12.506 1.00 95.25 92 LEU A O 1
ATOM 733 N N . ARG A 1 93 ? -3.707 7.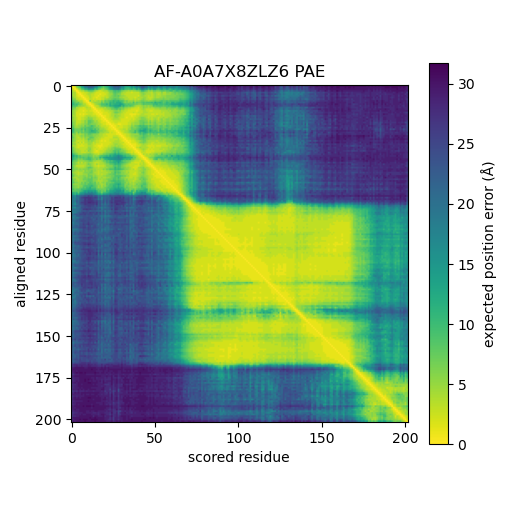669 11.016 1.00 95.62 93 ARG A N 1
ATOM 734 C CA . ARG A 1 93 ? -2.258 7.695 10.768 1.00 95.62 93 ARG A CA 1
ATOM 735 C C . ARG A 1 93 ? -1.449 8.036 12.018 1.00 95.62 93 ARG A C 1
ATOM 737 O O . ARG A 1 93 ? -0.314 7.590 12.139 1.00 95.62 93 ARG A O 1
ATOM 744 N N . LYS A 1 94 ? -1.997 8.855 12.922 1.00 95.12 94 LYS A N 1
ATOM 745 C CA . LYS A 1 94 ? -1.331 9.187 14.186 1.00 95.12 94 LYS A CA 1
ATOM 746 C C . LYS A 1 94 ? -1.303 7.954 15.084 1.00 95.12 94 LYS A C 1
ATOM 748 O O . LYS A 1 94 ? -0.232 7.587 15.543 1.00 95.12 94 LYS A O 1
ATOM 753 N N . THR A 1 95 ? -2.447 7.300 15.260 1.00 95.81 95 THR A N 1
ATOM 754 C CA . THR A 1 95 ? -2.568 6.143 16.153 1.00 95.81 95 THR A CA 1
ATOM 755 C C . THR A 1 95 ? -1.805 4.923 15.645 1.00 95.81 95 THR A C 1
ATOM 757 O O . THR A 1 95 ? -1.165 4.233 16.428 1.00 95.81 95 THR A O 1
ATOM 760 N N . LEU A 1 96 ? -1.774 4.683 14.331 1.00 96.06 96 LEU A N 1
ATOM 761 C CA . LEU A 1 96 ? -0.950 3.610 13.764 1.00 96.06 96 LEU A CA 1
ATOM 762 C C . LEU A 1 96 ? 0.543 3.802 14.069 1.00 96.06 96 LEU A C 1
ATOM 764 O O . LEU A 1 96 ? 1.215 2.834 14.405 1.00 96.06 96 LEU A O 1
ATOM 768 N N . LYS A 1 97 ? 1.056 5.039 14.038 1.00 95.88 97 LYS A N 1
ATOM 769 C CA . LYS A 1 97 ? 2.470 5.335 14.345 1.00 95.88 97 LYS A CA 1
ATOM 770 C C . LYS A 1 97 ? 2.856 5.110 15.805 1.00 95.88 97 LYS A C 1
ATOM 772 O O . LYS A 1 97 ? 4.045 5.101 16.106 1.00 95.88 97 LYS A O 1
ATOM 777 N N . GLU A 1 98 ? 1.886 4.975 16.705 1.00 94.94 98 GLU A N 1
ATOM 778 C CA . GLU A 1 98 ? 2.147 4.642 18.110 1.00 94.94 98 GLU A CA 1
ATOM 779 C C . GLU A 1 98 ? 2.497 3.155 18.278 1.00 94.94 98 GLU A C 1
ATOM 781 O O . GLU A 1 98 ? 3.132 2.789 19.261 1.00 94.94 98 GLU A O 1
ATOM 786 N N . VAL A 1 99 ? 2.118 2.311 17.309 1.00 95.44 99 VAL A N 1
ATOM 787 C CA . VAL A 1 99 ? 2.260 0.846 17.375 1.00 95.44 99 VAL A CA 1
ATOM 788 C C . VAL A 1 99 ? 3.180 0.298 16.283 1.00 95.44 99 VAL A C 1
ATOM 790 O O . VAL A 1 99 ? 3.930 -0.647 16.511 1.00 95.44 99 VAL A O 1
ATOM 793 N N . PHE A 1 100 ? 3.141 0.892 15.093 1.00 93.56 100 PHE A N 1
ATOM 794 C CA . PHE A 1 100 ? 3.836 0.413 13.903 1.00 93.56 100 PHE A CA 1
ATOM 795 C C . PHE A 1 100 ? 4.923 1.388 13.461 1.00 93.56 100 PHE A C 1
ATOM 797 O O . PHE A 1 100 ? 4.850 2.598 13.693 1.00 93.56 100 PHE A O 1
ATOM 804 N N . SER A 1 101 ? 5.925 0.873 12.745 1.00 92.38 101 SER A N 1
ATOM 805 C CA . SER A 1 101 ? 6.928 1.729 12.115 1.00 92.38 101 SER A CA 1
ATOM 806 C C . SER A 1 101 ? 6.299 2.660 11.070 1.00 92.38 101 SER A C 1
ATOM 808 O O . SER A 1 101 ? 5.167 2.474 10.609 1.00 92.38 101 SER A O 1
ATOM 810 N N . LYS A 1 102 ? 7.054 3.685 10.655 1.00 91.44 102 LYS A N 1
ATOM 811 C CA . LYS A 1 102 ? 6.607 4.613 9.608 1.00 91.44 102 LYS A CA 1
ATOM 812 C C . LYS A 1 102 ? 6.265 3.870 8.312 1.00 91.44 102 LYS A C 1
ATOM 814 O O . LYS A 1 102 ? 5.230 4.160 7.732 1.00 91.44 102 LYS A O 1
ATOM 819 N N . ASP A 1 103 ? 7.107 2.930 7.888 1.00 89.88 103 ASP A N 1
ATOM 820 C CA . ASP A 1 103 ? 6.896 2.142 6.666 1.00 89.88 103 ASP A CA 1
ATOM 821 C C . ASP A 1 103 ? 5.637 1.270 6.770 1.00 89.88 103 ASP A C 1
ATOM 823 O O . ASP A 1 103 ? 4.756 1.336 5.917 1.00 89.88 103 ASP A O 1
ATOM 827 N N . GLU A 1 104 ? 5.495 0.526 7.870 1.00 91.19 104 GLU A N 1
ATOM 828 C CA . GLU A 1 104 ? 4.316 -0.311 8.119 1.00 91.19 104 GLU A CA 1
ATOM 829 C C . GLU A 1 104 ? 3.029 0.510 8.179 1.00 91.19 104 GLU A C 1
ATOM 831 O O . GLU A 1 104 ? 2.027 0.100 7.606 1.00 91.19 104 GLU A O 1
ATOM 836 N N . THR A 1 105 ? 3.052 1.692 8.801 1.00 93.50 105 THR A N 1
ATOM 837 C CA . THR A 1 105 ? 1.882 2.580 8.845 1.00 93.50 105 THR A CA 1
ATOM 838 C C . THR A 1 105 ? 1.412 2.960 7.440 1.00 93.50 105 THR A C 1
ATOM 840 O O . THR A 1 105 ? 0.218 2.885 7.148 1.00 93.50 105 THR A O 1
ATOM 843 N N . GLU A 1 106 ? 2.331 3.375 6.564 1.00 92.94 106 GLU A N 1
ATOM 844 C CA . GLU A 1 106 ? 1.988 3.759 5.190 1.00 92.94 106 GLU A CA 1
ATOM 845 C C . GLU A 1 106 ? 1.471 2.555 4.389 1.00 92.94 106 GLU A C 1
ATOM 847 O O . GLU A 1 106 ? 0.457 2.661 3.695 1.00 92.94 106 GLU A O 1
ATOM 852 N N . ASN A 1 107 ? 2.104 1.391 4.554 1.00 93.25 107 ASN A N 1
ATOM 853 C CA . ASN A 1 107 ? 1.689 0.148 3.909 1.00 93.25 107 ASN A CA 1
ATOM 854 C C . ASN A 1 107 ? 0.298 -0.312 4.380 1.00 93.25 107 ASN A C 1
ATOM 856 O O . ASN A 1 107 ? -0.530 -0.697 3.558 1.00 93.25 107 ASN A O 1
ATOM 860 N N . LEU A 1 108 ? 0.001 -0.230 5.682 1.00 94.19 108 LEU A N 1
ATOM 861 C CA . LEU A 1 108 ? -1.303 -0.589 6.249 1.00 94.19 108 LEU A CA 1
ATOM 862 C C . LEU A 1 108 ? -2.413 0.335 5.741 1.00 94.19 108 LEU A C 1
ATOM 864 O O . LEU A 1 108 ? -3.474 -0.144 5.340 1.00 94.19 108 LEU A O 1
ATOM 868 N N . ILE A 1 109 ? -2.163 1.647 5.689 1.00 94.62 109 ILE A N 1
ATOM 869 C CA . ILE A 1 109 ? -3.119 2.611 5.126 1.00 94.62 109 ILE A CA 1
ATOM 870 C C . ILE A 1 109 ? -3.371 2.304 3.649 1.00 94.62 109 ILE A C 1
ATOM 872 O O . ILE A 1 109 ? -4.519 2.330 3.207 1.00 94.62 109 ILE A O 1
ATOM 876 N N . ALA A 1 110 ? -2.335 1.973 2.881 1.00 94.31 110 ALA A N 1
ATOM 877 C CA . ALA A 1 110 ? -2.469 1.628 1.471 1.00 94.31 110 ALA A CA 1
ATOM 878 C C . ALA A 1 110 ? -3.225 0.316 1.235 1.00 94.31 110 ALA A C 1
ATOM 880 O O . ALA A 1 110 ? -4.110 0.269 0.380 1.00 94.31 110 ALA A O 1
ATOM 881 N N . LEU A 1 111 ? -2.946 -0.718 2.031 1.00 94.50 111 LEU A N 1
ATOM 882 C CA . LEU A 1 111 ? -3.678 -1.984 1.992 1.00 94.50 111 LEU A CA 1
ATOM 883 C C . LEU A 1 111 ? -5.153 -1.786 2.354 1.00 94.50 111 LEU A C 1
ATOM 885 O O . LEU A 1 111 ? -6.022 -2.261 1.625 1.00 94.50 111 LEU A O 1
ATOM 889 N N . ALA A 1 112 ? -5.450 -1.024 3.410 1.00 93.94 112 ALA A N 1
ATOM 890 C CA . ALA A 1 112 ? -6.822 -0.685 3.781 1.00 93.94 112 ALA A CA 1
ATOM 891 C C . ALA A 1 112 ? -7.525 0.122 2.677 1.00 93.94 112 ALA A C 1
ATOM 893 O O . ALA A 1 112 ? -8.660 -0.176 2.310 1.00 93.94 112 ALA A O 1
ATOM 894 N N . SER A 1 113 ? -6.830 1.098 2.084 1.00 94.06 113 SER A N 1
ATOM 895 C CA . SER A 1 113 ? -7.333 1.904 0.963 1.00 94.06 113 SER A CA 1
ATOM 896 C C . SER A 1 113 ? -7.709 1.037 -0.236 1.00 94.06 113 SER A C 1
ATOM 898 O O . SER A 1 113 ? -8.783 1.198 -0.824 1.00 94.06 113 SER A O 1
ATOM 900 N N . TYR A 1 114 ? -6.824 0.102 -0.583 1.00 94.25 114 TYR A N 1
ATOM 901 C CA . TYR A 1 114 ? -7.041 -0.865 -1.645 1.00 94.25 114 TYR A CA 1
ATOM 902 C C . TYR A 1 114 ? -8.241 -1.765 -1.343 1.00 94.25 114 TYR A C 1
ATOM 904 O O . TYR A 1 114 ? -9.111 -1.936 -2.200 1.00 94.25 114 TYR A O 1
ATOM 912 N N . PHE A 1 115 ? -8.311 -2.304 -0.124 1.00 93.56 115 PHE A N 1
ATOM 913 C CA . PHE A 1 115 ? -9.381 -3.198 0.299 1.00 93.56 115 PHE A CA 1
ATOM 914 C C . PHE A 1 115 ? -10.750 -2.509 0.229 1.00 93.56 115 PHE A C 1
ATOM 916 O O . PHE A 1 115 ? -11.654 -3.038 -0.410 1.00 93.56 115 PHE A O 1
ATOM 923 N N . ILE A 1 116 ? -10.867 -1.282 0.750 1.00 93.31 116 ILE A N 1
ATOM 924 C CA . ILE A 1 116 ? -12.095 -0.470 0.685 1.00 93.31 116 ILE A CA 1
ATOM 925 C C . ILE A 1 116 ? -12.510 -0.190 -0.769 1.00 93.31 116 ILE A C 1
ATOM 927 O O . ILE A 1 116 ? -13.690 -0.243 -1.103 1.00 93.31 116 ILE A O 1
ATOM 931 N N . CYS A 1 117 ? -11.556 0.112 -1.655 1.00 92.69 117 CYS A N 1
ATOM 932 C CA . CYS A 1 117 ? -11.872 0.508 -3.031 1.00 92.69 117 CYS A CA 1
ATOM 933 C C . CYS A 1 117 ? -12.110 -0.657 -3.995 1.00 92.69 117 CYS A C 1
ATOM 935 O O . CYS A 1 117 ? -12.724 -0.457 -5.046 1.00 92.69 117 CYS A O 1
ATOM 937 N N . ARG A 1 118 ? -11.517 -1.827 -3.740 1.00 92.31 118 ARG A N 1
ATOM 938 C CA . ARG A 1 118 ? -11.477 -2.938 -4.706 1.00 92.31 118 ARG A CA 1
ATOM 939 C C . ARG A 1 118 ? -12.004 -4.248 -4.151 1.00 92.31 118 ARG A C 1
ATOM 941 O O . ARG A 1 118 ? -12.516 -5.021 -4.954 1.00 92.31 118 ARG A O 1
ATOM 948 N N . GLY A 1 119 ? -11.829 -4.522 -2.857 1.00 86.81 119 GLY A N 1
ATOM 949 C CA . GLY A 1 119 ? -12.263 -5.771 -2.218 1.00 86.81 119 GLY A CA 1
ATOM 950 C C . GLY A 1 119 ? -11.695 -7.046 -2.858 1.00 86.81 119 GLY A C 1
ATOM 951 O O . GLY A 1 119 ? -12.333 -8.090 -2.815 1.00 86.81 119 GLY A O 1
ATOM 952 N N . LYS A 1 120 ? -10.533 -6.963 -3.520 1.00 90.38 120 LYS A N 1
ATOM 953 C CA . LYS A 1 120 ? -9.865 -8.094 -4.191 1.00 90.38 120 LYS A CA 1
ATOM 954 C C . LYS A 1 120 ? -8.624 -8.531 -3.403 1.00 90.38 120 LYS A C 1
ATOM 956 O O . LYS A 1 120 ? -8.275 -7.918 -2.399 1.00 90.38 120 LYS A O 1
ATOM 961 N N . ALA A 1 121 ? -7.953 -9.589 -3.865 1.00 89.69 121 ALA A N 1
ATOM 962 C CA . ALA A 1 121 ? -6.736 -10.106 -3.239 1.00 89.69 121 ALA A CA 1
ATOM 963 C C . ALA A 1 121 ? -5.675 -9.007 -3.028 1.00 89.69 121 ALA A C 1
ATOM 965 O O . ALA A 1 121 ? -5.321 -8.292 -3.970 1.00 89.69 121 ALA A O 1
ATOM 966 N N . LEU A 1 122 ? -5.143 -8.909 -1.803 1.00 90.75 122 LEU A N 1
ATOM 967 C CA . LEU A 1 122 ? -4.186 -7.871 -1.392 1.00 90.75 122 LEU A CA 1
ATOM 968 C C . LEU A 1 122 ? -2.866 -7.9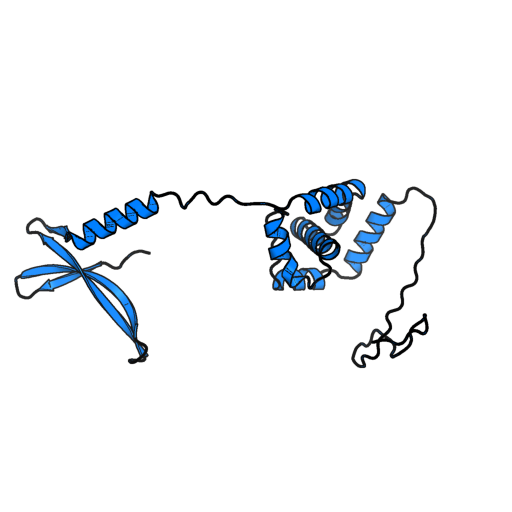02 -2.178 1.00 90.75 122 LEU A C 1
ATOM 970 O O . LEU A 1 122 ? -2.191 -6.882 -2.268 1.00 90.75 122 LEU A O 1
ATOM 974 N N . SER A 1 123 ? -2.529 -9.025 -2.819 1.00 89.25 123 SER A N 1
ATOM 975 C CA . SER A 1 123 ? -1.376 -9.141 -3.726 1.00 89.25 123 SER A CA 1
ATOM 976 C C . SER A 1 123 ? -1.426 -8.176 -4.917 1.00 89.25 123 SER A C 1
ATOM 978 O O . SER A 1 123 ? -0.408 -7.943 -5.555 1.00 89.25 123 SER A O 1
ATOM 980 N N . ASN A 1 124 ? -2.598 -7.616 -5.227 1.00 90.38 124 ASN A N 1
ATOM 981 C CA . ASN A 1 124 ? -2.793 -6.650 -6.308 1.00 90.38 124 ASN A CA 1
ATOM 982 C C . ASN A 1 124 ? -2.778 -5.187 -5.813 1.00 90.38 124 ASN A C 1
ATOM 984 O O . ASN A 1 124 ? -3.078 -4.277 -6.591 1.00 90.38 124 ASN A O 1
ATOM 988 N N . ALA A 1 125 ? -2.502 -4.947 -4.525 1.00 92.19 125 ALA A N 1
ATOM 989 C CA . ALA A 1 125 ? -2.551 -3.610 -3.937 1.00 92.19 125 ALA A CA 1
ATOM 990 C C . ALA A 1 125 ? -1.465 -2.677 -4.488 1.00 92.19 125 ALA A C 1
ATOM 992 O O . ALA A 1 125 ? -1.736 -1.494 -4.684 1.00 92.19 125 ALA A O 1
ATOM 993 N N . GLU A 1 126 ? -0.274 -3.204 -4.782 1.00 91.69 126 GLU A N 1
ATOM 994 C CA . GLU A 1 126 ? 0.867 -2.434 -5.292 1.00 91.69 126 GLU A CA 1
ATOM 995 C C . GLU A 1 126 ? 0.528 -1.712 -6.602 1.00 91.69 126 GLU A C 1
ATOM 997 O O . GLU A 1 126 ? 0.506 -0.482 -6.639 1.00 91.69 126 GLU A O 1
ATOM 1002 N N . SER A 1 127 ? 0.113 -2.459 -7.630 1.00 89.31 127 SER A N 1
ATOM 1003 C CA . SER A 1 127 ? -0.308 -1.892 -8.921 1.00 89.31 127 SER A CA 1
ATOM 1004 C C . SER A 1 127 ? -1.435 -0.862 -8.766 1.00 89.31 127 SER A C 1
ATOM 1006 O O . SER A 1 127 ? -1.425 0.194 -9.398 1.00 89.31 127 SER A O 1
ATOM 1008 N N . TRP A 1 128 ? -2.396 -1.112 -7.873 1.00 91.56 128 TRP A N 1
ATOM 1009 C CA . TRP A 1 128 ? -3.479 -0.159 -7.632 1.00 91.56 128 TRP A CA 1
ATOM 1010 C C . TRP A 1 128 ? -2.995 1.154 -6.994 1.00 91.56 128 TRP A C 1
ATOM 1012 O O . TRP A 1 128 ? -3.544 2.220 -7.303 1.00 91.56 128 TRP A O 1
ATOM 1022 N N . CYS A 1 129 ? -1.987 1.085 -6.118 1.00 91.38 129 CYS A N 1
ATOM 1023 C CA . CYS A 1 129 ? -1.370 2.239 -5.466 1.00 91.38 129 CYS A CA 1
ATOM 1024 C C . CYS A 1 129 ? -0.545 3.086 -6.446 1.00 91.38 129 CYS A C 1
ATOM 1026 O O . CYS A 1 129 ? -0.582 4.321 -6.359 1.00 91.38 129 CYS A O 1
ATOM 1028 N N . GLU A 1 130 ? 0.156 2.444 -7.385 1.00 88.56 130 GLU A N 1
ATOM 1029 C CA . GLU A 1 130 ? 0.971 3.099 -8.418 1.00 88.56 130 GLU A CA 1
ATOM 1030 C C . GLU A 1 130 ? 0.140 4.038 -9.304 1.00 88.56 130 GLU A C 1
ATOM 1032 O O . GLU 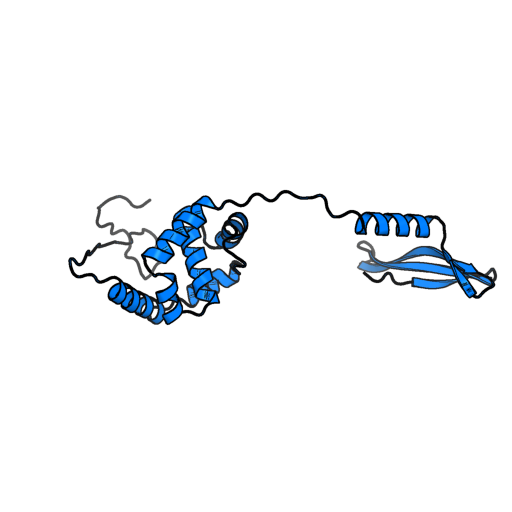A 1 130 ? 0.522 5.195 -9.521 1.00 88.56 130 GLU A O 1
ATOM 1037 N N . ASP A 1 131 ? -1.042 3.586 -9.732 1.00 88.06 131 ASP A N 1
ATOM 1038 C CA . ASP A 1 131 ? -1.978 4.359 -10.565 1.00 88.06 131 ASP A CA 1
ATOM 1039 C C . ASP A 1 131 ? -2.527 5.617 -9.869 1.00 88.06 131 ASP A C 1
ATOM 1041 O O . ASP A 1 131 ? -3.058 6.531 -10.509 1.00 88.06 131 ASP A O 1
ATOM 1045 N N . ARG A 1 132 ? -2.443 5.667 -8.536 1.00 89.19 132 ARG A N 1
ATOM 1046 C CA . ARG A 1 132 ? -3.091 6.682 -7.682 1.00 89.19 132 ARG A CA 1
ATOM 1047 C C . ARG A 1 132 ? -2.101 7.594 -6.981 1.00 89.19 132 ARG A C 1
ATOM 1049 O O . ARG A 1 132 ? -2.503 8.445 -6.187 1.00 89.19 132 ARG A O 1
ATOM 1056 N N . ALA A 1 133 ? -0.810 7.412 -7.267 1.00 82.94 133 ALA A N 1
ATOM 1057 C CA . ALA A 1 133 ? 0.287 8.096 -6.597 1.00 82.94 133 ALA A CA 1
ATOM 1058 C C . ALA A 1 133 ? 0.134 8.063 -5.067 1.00 82.94 133 ALA A C 1
ATOM 1060 O O . ALA A 1 133 ? 0.326 9.080 -4.395 1.00 82.94 133 ALA A O 1
ATOM 1061 N N . MET A 1 134 ? -0.236 6.906 -4.505 1.00 81.06 134 MET A N 1
ATOM 1062 C CA . MET A 1 134 ? -0.325 6.723 -3.047 1.00 81.06 134 MET A CA 1
ATOM 1063 C C . MET A 1 134 ? 1.045 6.870 -2.355 1.00 81.06 134 MET A C 1
ATOM 1065 O O . MET A 1 134 ? 1.098 7.041 -1.145 1.00 81.06 134 MET A O 1
ATOM 1069 N N . GLY A 1 135 ? 2.138 6.922 -3.121 1.00 71.25 135 GLY A N 1
ATOM 1070 C CA . GLY A 1 135 ? 3.510 7.111 -2.654 1.00 71.25 135 GLY A CA 1
ATOM 1071 C C . GLY A 1 135 ? 4.410 6.007 -3.199 1.00 71.25 135 GLY A C 1
ATOM 1072 O O . GLY A 1 135 ? 3.958 5.167 -3.974 1.00 71.25 135 GLY A O 1
ATOM 1073 N N . SER A 1 136 ? 5.682 6.003 -2.800 1.00 67.38 136 SER A N 1
ATOM 1074 C CA . SER A 1 136 ? 6.553 4.839 -2.974 1.00 67.38 136 SER A CA 1
ATOM 1075 C C . SER A 1 136 ? 6.201 3.819 -1.894 1.00 67.38 136 SER A C 1
ATOM 1077 O O . SER A 1 136 ? 6.730 3.885 -0.784 1.00 67.38 136 SER A O 1
ATOM 1079 N N . ILE A 1 137 ? 5.250 2.944 -2.196 1.00 78.19 137 ILE A N 1
ATOM 1080 C CA . ILE A 1 137 ? 4.774 1.932 -1.259 1.00 78.19 137 ILE A CA 1
ATOM 1081 C C . ILE A 1 137 ? 5.353 0.594 -1.697 1.00 78.19 137 ILE A C 1
ATOM 1083 O O . ILE A 1 137 ? 5.132 0.177 -2.829 1.00 78.19 137 ILE A O 1
ATOM 1087 N N . ASN A 1 138 ? 6.119 -0.052 -0.822 1.00 80.62 138 ASN A N 1
ATOM 1088 C CA . ASN A 1 138 ? 6.699 -1.360 -1.100 1.00 80.62 138 ASN A CA 1
ATOM 1089 C C . ASN A 1 138 ? 5.683 -2.434 -0.695 1.00 80.62 138 ASN A C 1
ATOM 1091 O O . ASN A 1 138 ? 5.657 -2.869 0.455 1.00 80.62 138 ASN A O 1
ATOM 1095 N N . LEU A 1 139 ? 4.802 -2.804 -1.628 1.00 82.75 139 LEU A N 1
ATOM 1096 C CA . LEU A 1 139 ? 3.724 -3.778 -1.410 1.00 82.75 139 LEU A CA 1
ATOM 1097 C C . LEU A 1 139 ? 3.833 -4.983 -2.345 1.00 82.75 139 LEU A C 1
ATOM 1099 O O . LEU A 1 139 ? 2.817 -5.590 -2.690 1.00 82.75 139 LEU A O 1
ATOM 1103 N N . ALA A 1 140 ? 5.057 -5.377 -2.701 1.00 83.19 140 ALA A N 1
ATOM 1104 C CA . ALA A 1 140 ? 5.287 -6.663 -3.342 1.00 83.19 140 ALA A CA 1
ATOM 1105 C C . ALA A 1 140 ? 4.584 -7.779 -2.546 1.00 83.19 140 ALA A C 1
ATOM 1107 O O . ALA A 1 140 ? 4.509 -7.728 -1.315 1.00 83.19 140 ALA A O 1
ATOM 1108 N N . SER A 1 141 ? 4.080 -8.813 -3.223 1.00 79.81 141 SER A N 1
ATOM 1109 C CA . SER A 1 141 ? 3.263 -9.865 -2.590 1.00 79.81 141 SER A CA 1
ATOM 1110 C C . SER A 1 141 ? 3.907 -10.478 -1.337 1.00 79.81 141 SER A C 1
ATOM 1112 O O . SER A 1 141 ? 3.226 -10.718 -0.341 1.00 79.81 141 SER A O 1
ATOM 1114 N N . GLN A 1 142 ? 5.229 -10.670 -1.357 1.00 86.69 142 GLN A N 1
ATOM 1115 C CA . GLN A 1 142 ? 6.002 -11.155 -0.214 1.00 86.69 142 GLN A CA 1
ATOM 1116 C C . GLN A 1 142 ? 5.897 -10.212 0.991 1.00 86.69 142 GLN A C 1
ATOM 1118 O O . GLN A 1 142 ? 5.669 -10.655 2.115 1.00 86.69 142 GLN A O 1
ATOM 1123 N N . ARG A 1 143 ? 6.001 -8.904 0.743 1.00 88.19 143 ARG A N 1
ATOM 1124 C CA . ARG A 1 143 ? 5.912 -7.870 1.770 1.00 88.19 143 ARG A CA 1
ATOM 1125 C C . ARG A 1 143 ? 4.508 -7.786 2.362 1.00 88.19 143 ARG A C 1
ATOM 1127 O O . ARG A 1 143 ? 4.375 -7.629 3.571 1.00 88.19 143 ARG A O 1
ATOM 1134 N N . VAL A 1 144 ? 3.468 -7.966 1.545 1.00 90.88 144 VAL A N 1
ATOM 1135 C CA . VAL A 1 144 ? 2.084 -8.092 2.034 1.00 90.88 144 VAL A CA 1
ATOM 1136 C C . VAL A 1 1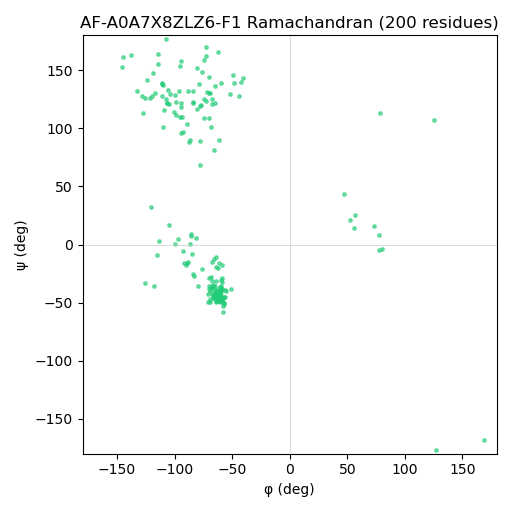44 ? 1.970 -9.262 3.014 1.00 90.88 144 VAL A C 1
ATOM 1138 O O . VAL A 1 144 ? 1.470 -9.079 4.120 1.00 90.88 144 VAL A O 1
ATOM 1141 N N . SER A 1 145 ? 2.485 -10.440 2.654 1.00 90.62 145 SER A N 1
ATOM 1142 C CA . SER A 1 145 ? 2.465 -11.620 3.530 1.00 90.62 145 SER A CA 1
ATOM 1143 C C . SER A 1 145 ? 3.216 -11.398 4.847 1.00 90.62 145 SER A C 1
ATOM 1145 O O . SER A 1 145 ? 2.732 -11.797 5.903 1.00 90.62 145 SER A O 1
ATOM 1147 N N . GLU A 1 146 ? 4.377 -10.740 4.810 1.00 90.88 146 GLU A N 1
ATOM 1148 C CA . GLU A 1 146 ? 5.134 -10.376 6.015 1.00 90.88 146 GLU A CA 1
ATOM 1149 C C . GLU A 1 146 ? 4.355 -9.429 6.929 1.00 90.88 146 GLU A C 1
ATOM 1151 O O . GLU A 1 146 ? 4.293 -9.660 8.134 1.00 90.88 146 GLU A O 1
ATOM 1156 N N . ILE A 1 147 ? 3.743 -8.382 6.363 1.00 90.62 147 ILE A N 1
ATOM 1157 C CA . ILE A 1 147 ? 2.932 -7.424 7.124 1.00 90.62 147 ILE A CA 1
ATOM 1158 C C . ILE A 1 147 ? 1.777 -8.153 7.806 1.00 90.62 147 ILE A C 1
ATOM 1160 O O . ILE A 1 147 ? 1.588 -7.994 9.007 1.00 90.62 147 ILE A O 1
ATOM 1164 N N . LEU A 1 148 ? 1.045 -8.990 7.066 1.00 90.94 148 LEU A N 1
ATOM 1165 C CA . LEU A 1 148 ? -0.082 -9.748 7.611 1.00 90.94 148 LEU A CA 1
ATOM 1166 C C . LEU A 1 148 ? 0.354 -10.719 8.712 1.00 90.94 148 LEU A C 1
ATOM 1168 O O . LEU A 1 148 ? -0.332 -10.840 9.719 1.00 90.94 148 LEU A O 1
ATOM 1172 N N . LYS A 1 149 ? 1.514 -11.367 8.563 1.00 90.12 149 LYS A N 1
ATOM 1173 C CA . LYS A 1 149 ? 2.073 -12.248 9.597 1.00 90.12 149 LYS A CA 1
ATOM 1174 C C . LYS A 1 149 ? 2.504 -11.484 10.854 1.00 90.12 149 LYS A C 1
ATOM 1176 O O . LYS A 1 149 ? 2.450 -12.033 11.948 1.00 90.12 149 LYS A O 1
ATOM 1181 N N . ASN A 1 150 ? 2.946 -10.238 10.694 1.00 89.06 150 ASN A N 1
ATOM 1182 C CA . ASN A 1 150 ? 3.405 -9.384 11.787 1.00 89.06 150 ASN A CA 1
ATOM 1183 C C . ASN A 1 150 ? 2.271 -8.628 12.497 1.00 89.06 150 ASN A C 1
ATOM 1185 O O . ASN A 1 150 ? 2.545 -7.989 13.517 1.00 89.06 150 ASN A O 1
ATOM 1189 N N . LEU A 1 151 ? 1.040 -8.667 11.976 1.00 91.56 151 LEU A N 1
ATOM 1190 C CA . LEU A 1 151 ? -0.167 -8.169 12.640 1.00 91.56 151 LEU A CA 1
ATOM 1191 C C . LEU A 1 151 ? -0.646 -9.183 13.688 1.00 91.56 151 LEU A C 1
ATOM 1193 O O . LEU A 1 151 ? -1.673 -9.833 13.520 1.00 91.56 151 LEU A O 1
ATOM 1197 N N . ASP A 1 152 ? 0.134 -9.333 14.754 1.00 91.88 152 ASP A N 1
ATOM 1198 C CA . ASP A 1 152 ? -0.246 -10.147 15.906 1.00 91.88 152 ASP A CA 1
ATOM 1199 C C . ASP A 1 152 ? -1.346 -9.480 16.754 1.00 91.88 152 ASP A C 1
ATOM 1201 O O . ASP A 1 152 ? -1.597 -8.270 16.672 1.00 91.88 152 ASP A O 1
ATOM 1205 N N . ASP A 1 153 ? -2.001 -10.290 17.590 1.00 91.50 153 ASP A N 1
ATOM 1206 C CA . ASP A 1 153 ? -3.103 -9.844 18.444 1.00 91.50 153 ASP A CA 1
ATOM 1207 C C . ASP A 1 153 ? -2.690 -8.714 19.392 1.00 91.50 153 ASP A C 1
ATOM 1209 O O . ASP A 1 153 ? -3.510 -7.855 19.713 1.00 91.50 153 ASP A O 1
ATOM 1213 N N . ASP A 1 154 ? -1.436 -8.679 19.847 1.00 94.00 154 ASP A N 1
ATOM 1214 C CA . ASP A 1 154 ? -0.967 -7.651 20.775 1.00 94.00 154 ASP A CA 1
ATOM 1215 C C . ASP A 1 154 ? -0.906 -6.280 20.095 1.00 94.00 154 ASP A C 1
ATOM 1217 O O . ASP A 1 154 ? -1.472 -5.307 20.604 1.00 94.00 154 ASP A O 1
ATOM 1221 N N . LYS A 1 155 ? -0.326 -6.197 18.893 1.00 94.06 155 LYS A N 1
ATOM 1222 C CA . LYS A 1 155 ? -0.306 -4.958 18.101 1.00 94.06 155 LYS A CA 1
ATOM 1223 C C . LYS A 1 155 ? -1.703 -4.518 17.705 1.00 94.06 155 LYS A C 1
ATOM 1225 O O . LYS A 1 155 ? -2.027 -3.336 17.828 1.00 94.06 155 LYS A O 1
ATOM 1230 N N . VAL A 1 156 ? -2.540 -5.451 17.250 1.00 93.44 156 VAL A N 1
ATOM 1231 C CA . VAL A 1 156 ? -3.922 -5.158 16.852 1.00 93.44 156 VAL A CA 1
ATOM 1232 C C . VAL A 1 156 ? -4.707 -4.598 18.039 1.00 93.44 156 VAL A C 1
ATOM 1234 O O . VAL A 1 156 ? -5.305 -3.523 17.938 1.00 93.44 156 VAL A O 1
ATOM 1237 N N . ASN A 1 157 ? -4.646 -5.261 19.195 1.00 94.12 157 ASN A N 1
ATOM 1238 C CA . ASN A 1 157 ? -5.333 -4.808 20.400 1.00 94.12 157 ASN A CA 1
ATOM 1239 C C . ASN A 1 157 ? -4.764 -3.490 20.934 1.00 94.12 157 ASN A C 1
ATOM 1241 O O . ASN A 1 157 ? -5.531 -2.636 21.378 1.00 94.12 157 ASN A O 1
ATOM 1245 N N . THR A 1 158 ? -3.446 -3.295 20.884 1.00 95.31 158 THR A N 1
ATOM 1246 C CA . THR A 1 158 ? -2.800 -2.042 21.300 1.00 95.31 158 THR A CA 1
ATOM 1247 C C . THR A 1 158 ? -3.262 -0.880 20.426 1.00 95.31 158 THR A C 1
ATOM 1249 O O . THR A 1 158 ? -3.674 0.156 20.949 1.00 95.31 158 THR A O 1
ATOM 1252 N N . PHE A 1 159 ? -3.295 -1.073 19.105 1.00 95.81 159 PHE A N 1
ATOM 1253 C CA . PHE A 1 159 ? -3.819 -0.082 18.169 1.00 95.81 159 PHE A CA 1
ATOM 1254 C C . PHE A 1 159 ? -5.279 0.266 18.478 1.00 95.81 159 PHE A C 1
ATOM 1256 O O . PHE A 1 159 ? -5.602 1.443 18.655 1.00 95.81 159 PHE A O 1
ATOM 1263 N N . PHE A 1 160 ? -6.159 -0.736 18.583 1.00 93.62 160 PHE A N 1
ATOM 1264 C CA . PHE A 1 160 ? -7.580 -0.485 18.819 1.00 93.62 160 PHE A CA 1
ATOM 1265 C C . PHE A 1 160 ? -7.834 0.180 20.171 1.00 93.62 160 PHE A C 1
ATOM 1267 O O . PHE A 1 160 ? -8.629 1.114 20.229 1.00 93.62 160 PHE A O 1
ATOM 1274 N N . LYS A 1 161 ? -7.132 -0.217 21.239 1.00 93.19 161 LYS A N 1
ATOM 1275 C CA . LYS A 1 161 ? -7.229 0.445 22.552 1.00 93.19 161 LYS A CA 1
ATOM 1276 C C . LYS A 1 161 ? -6.902 1.935 22.451 1.00 93.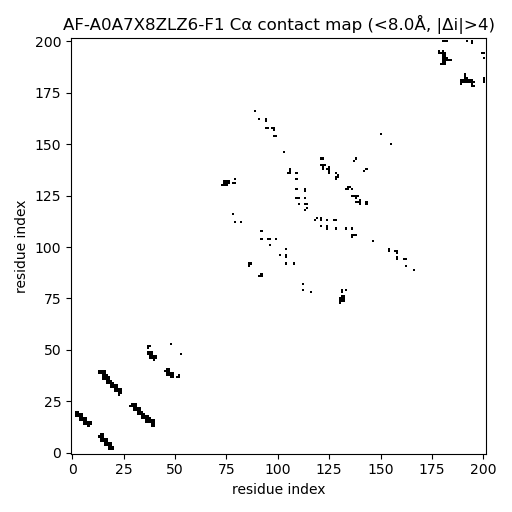19 161 LYS A C 1
ATOM 1278 O O . LYS A 1 161 ? -7.702 2.758 22.897 1.00 93.19 161 LYS A O 1
ATOM 1283 N N . SER A 1 162 ? -5.772 2.284 21.832 1.00 93.56 162 SER A N 1
ATOM 1284 C CA . SER A 1 162 ? -5.370 3.685 21.652 1.00 93.56 162 SER A CA 1
ATOM 1285 C C . SER A 1 162 ? -6.346 4.454 20.763 1.00 93.56 162 SER A C 1
ATOM 1287 O O . SER A 1 162 ? -6.693 5.598 21.057 1.00 93.56 162 SER A O 1
ATOM 1289 N N . TRP A 1 163 ? -6.833 3.831 19.687 1.00 93.44 163 TRP A N 1
ATOM 1290 C CA . TRP A 1 163 ? -7.721 4.495 18.737 1.00 93.44 163 TRP A CA 1
ATOM 1291 C C . TRP A 1 163 ? -9.109 4.741 19.324 1.00 93.44 163 TRP A C 1
ATOM 1293 O O . TRP A 1 163 ? -9.632 5.849 19.211 1.00 93.44 163 TRP A O 1
ATOM 1303 N N . ILE A 1 164 ? -9.666 3.754 20.030 1.00 89.75 164 ILE A N 1
ATOM 1304 C CA . ILE A 1 164 ? -10.930 3.880 20.763 1.00 89.75 164 ILE A CA 1
ATOM 1305 C C . ILE A 1 164 ? -10.810 4.972 21.823 1.00 89.75 164 ILE A C 1
ATOM 1307 O O . ILE A 1 164 ? -11.672 5.844 21.883 1.00 89.75 164 ILE A O 1
ATOM 1311 N N . ALA A 1 165 ? -9.736 4.979 22.620 1.00 89.00 165 ALA A N 1
ATOM 1312 C CA . ALA A 1 165 ? -9.526 6.003 23.642 1.00 89.00 165 ALA A CA 1
ATOM 1313 C C . ALA A 1 165 ? -9.459 7.420 23.046 1.00 89.00 165 ALA A C 1
ATOM 1315 O O . ALA A 1 165 ? -10.003 8.358 23.625 1.00 89.00 165 ALA A O 1
ATOM 1316 N N . LEU A 1 166 ? -8.841 7.576 21.869 1.00 88.88 166 LEU A N 1
ATOM 1317 C CA . LEU A 1 166 ? -8.770 8.854 21.160 1.00 88.88 166 LEU A CA 1
ATOM 1318 C C . LEU A 1 166 ? -10.127 9.294 20.585 1.00 88.88 166 LEU A C 1
ATOM 1320 O O . LEU A 1 166 ? -10.421 10.489 20.548 1.00 88.88 166 LEU A O 1
ATOM 1324 N N . GLN A 1 167 ? -10.936 8.343 20.113 1.00 85.12 167 GLN A N 1
ATOM 1325 C CA . GLN A 1 167 ? -12.229 8.609 19.476 1.00 85.12 167 GLN A CA 1
ATOM 1326 C C . GLN A 1 167 ? -13.402 8.675 20.461 1.00 85.12 167 GLN A C 1
ATOM 1328 O O . GLN A 1 167 ? -14.463 9.181 20.096 1.00 85.12 167 GLN A O 1
ATOM 1333 N N . ALA A 1 168 ? -13.228 8.205 21.699 1.00 78.88 168 ALA A N 1
ATOM 1334 C CA . ALA A 1 168 ? -14.255 8.173 22.733 1.00 78.88 168 ALA A CA 1
ATOM 1335 C C . ALA A 1 168 ? -14.681 9.588 23.172 1.00 78.88 168 ALA A C 1
ATOM 1337 O O . ALA A 1 168 ? -14.273 10.111 24.206 1.00 78.88 168 ALA A O 1
ATOM 1338 N N . LYS A 1 169 ? -15.563 10.210 22.389 1.00 68.19 169 LYS A N 1
ATOM 1339 C CA . LYS A 1 169 ? -16.424 11.310 22.823 1.00 68.19 169 LYS A CA 1
ATOM 1340 C C . LYS A 1 169 ? -17.682 10.646 23.362 1.00 68.19 169 LYS A C 1
ATOM 1342 O O . LYS A 1 169 ? -18.436 10.091 22.576 1.00 68.19 169 LYS A O 1
ATOM 1347 N N . GLY A 1 170 ? -17.815 10.589 24.687 1.00 62.84 170 GLY A N 1
ATOM 1348 C CA . GLY A 1 170 ? -18.757 9.707 25.384 1.00 62.84 170 GLY A CA 1
ATOM 1349 C C . GLY A 1 170 ? -20.149 9.579 24.749 1.00 62.84 170 GLY A C 1
ATOM 1350 O O . GLY A 1 170 ? -20.709 10.552 24.251 1.00 62.84 170 GLY A O 1
ATOM 1351 N N . GLY A 1 171 ? -20.705 8.366 24.825 1.00 63.84 171 GLY A N 1
ATOM 1352 C CA . GLY A 1 171 ? -22.046 8.036 24.342 1.00 63.84 171 GLY A CA 1
ATOM 1353 C C . GLY A 1 171 ? -22.048 6.861 23.364 1.00 63.84 171 GLY A C 1
ATOM 1354 O O . GLY A 1 171 ? -21.688 7.020 22.206 1.00 63.84 171 GLY A O 1
ATOM 1355 N N . ASN A 1 172 ? -22.542 5.722 23.856 1.00 65.19 172 ASN A N 1
ATOM 1356 C CA . ASN A 1 172 ? -22.947 4.497 23.151 1.00 65.19 172 ASN A CA 1
ATOM 1357 C C . ASN A 1 172 ? -21.832 3.536 22.692 1.00 65.19 172 ASN A C 1
ATOM 1359 O O . ASN A 1 172 ? -21.071 3.802 21.766 1.00 65.19 172 ASN A O 1
ATOM 1363 N N . GLN A 1 173 ? -21.812 2.353 23.317 1.00 61.78 173 GLN A N 1
ATOM 1364 C CA . GLN A 1 173 ? -21.184 1.151 22.766 1.00 61.78 173 GLN A CA 1
ATOM 1365 C C . GLN A 1 173 ? -22.107 0.574 21.690 1.00 61.78 173 GLN A C 1
ATOM 1367 O O . GLN A 1 173 ? -23.251 0.225 21.975 1.00 61.78 173 GLN A O 1
ATOM 1372 N N . LEU A 1 174 ? -21.610 0.474 20.462 1.00 65.62 174 LEU A N 1
ATOM 1373 C CA . LEU A 1 174 ? -22.251 -0.286 19.394 1.00 65.62 174 LEU A CA 1
ATOM 1374 C C . LEU A 1 174 ? -21.602 -1.671 19.381 1.00 65.62 174 LEU A C 1
ATOM 1376 O O . LEU A 1 174 ? -20.424 -1.795 19.056 1.00 65.62 174 LEU A O 1
ATOM 1380 N N . PHE A 1 175 ? -22.356 -2.690 19.787 1.00 63.81 175 PHE A N 1
ATOM 1381 C CA . PHE A 1 175 ? -21.964 -4.088 19.635 1.00 63.81 175 PHE A CA 1
ATOM 1382 C C . PHE A 1 175 ? -22.665 -4.654 18.407 1.00 63.81 175 PHE A C 1
ATOM 1384 O O . PHE A 1 175 ? -23.892 -4.643 18.340 1.00 63.81 175 PHE A O 1
ATOM 1391 N N . ASP A 1 176 ? -21.876 -5.153 17.462 1.00 74.12 176 ASP A N 1
ATOM 1392 C CA . ASP A 1 176 ? -22.356 -5.986 16.367 1.00 74.12 176 ASP A CA 1
ATOM 1393 C C . ASP A 1 176 ? -21.835 -7.410 16.577 1.00 74.12 176 ASP A C 1
ATOM 1395 O O . ASP A 1 176 ? -20.692 -7.607 16.998 1.00 74.12 176 ASP A O 1
ATOM 1399 N N . ILE A 1 177 ? -22.687 -8.403 16.335 1.00 65.44 177 ILE A N 1
ATOM 1400 C CA . ILE A 1 177 ? -22.336 -9.819 16.459 1.00 65.44 177 ILE A CA 1
ATOM 1401 C C . ILE A 1 177 ? -22.287 -10.383 15.047 1.00 65.44 177 ILE A C 1
ATOM 1403 O O . ILE A 1 177 ? -23.315 -10.472 14.374 1.00 65.44 177 ILE A O 1
ATOM 1407 N N . THR A 1 178 ? -21.105 -10.811 14.617 1.00 68.44 178 THR A N 1
ATOM 1408 C CA . THR A 1 178 ? -20.890 -11.481 13.330 1.00 68.44 178 THR A CA 1
ATOM 1409 C C . THR A 1 178 ? -20.544 -12.952 13.555 1.00 68.44 178 THR A C 1
ATOM 1411 O O . THR A 1 178 ? -19.761 -13.285 14.442 1.00 68.44 178 THR A O 1
ATOM 1414 N N . SER A 1 179 ? -21.130 -13.843 12.753 1.00 71.69 179 SER A N 1
ATOM 1415 C CA . SER A 1 179 ? -20.823 -15.278 12.741 1.00 71.69 179 SER A CA 1
ATOM 1416 C C . SER A 1 179 ? -20.114 -15.659 11.445 1.00 71.69 179 SER A C 1
ATOM 1418 O O . SER A 1 179 ? -20.507 -15.208 10.371 1.00 71.69 179 SER A O 1
ATOM 1420 N N . ILE A 1 180 ? -19.094 -16.513 11.536 1.00 72.44 180 ILE A N 1
ATOM 1421 C CA . ILE A 1 180 ? -18.451 -17.133 10.374 1.00 72.44 180 ILE A CA 1
ATOM 1422 C C . ILE A 1 180 ? -19.040 -18.532 10.214 1.00 72.44 180 ILE A C 1
ATOM 1424 O O . ILE A 1 180 ? -18.792 -19.412 11.035 1.00 72.44 180 ILE A O 1
ATOM 1428 N N . SER A 1 181 ? -19.798 -18.727 9.143 1.00 77.81 181 SER A N 1
ATOM 1429 C CA . SER A 1 181 ? -20.530 -19.961 8.863 1.00 77.81 181 SER A CA 1
ATOM 1430 C C . SER A 1 181 ? -19.890 -20.647 7.652 1.00 77.81 181 SER A C 1
ATOM 1432 O O . SER A 1 181 ? -19.699 -20.009 6.618 1.00 77.81 181 SER A O 1
ATOM 1434 N N . THR A 1 182 ? -19.522 -21.930 7.740 1.00 74.94 182 THR A N 1
ATOM 1435 C CA . THR A 1 182 ? -18.881 -22.641 6.613 1.00 74.94 182 THR A CA 1
ATOM 1436 C C . THR A 1 182 ? -19.265 -24.119 6.533 1.00 74.94 182 THR A C 1
ATOM 1438 O O . THR A 1 182 ? -19.549 -24.750 7.548 1.00 74.94 182 THR A O 1
ATOM 1441 N N . TYR A 1 183 ? -19.237 -24.705 5.330 1.00 82.50 183 TYR A N 1
ATOM 1442 C CA . TYR A 1 183 ? -19.258 -26.163 5.138 1.00 82.50 183 TYR A CA 1
ATOM 1443 C C . TYR A 1 183 ? -17.867 -26.799 5.028 1.00 82.50 183 TYR A C 1
ATOM 1445 O O . TYR A 1 183 ? -17.768 -28.032 4.971 1.00 82.50 183 TYR A O 1
ATOM 1453 N N . GLY A 1 184 ? -16.811 -25.979 5.009 1.00 78.62 184 GLY A N 1
ATO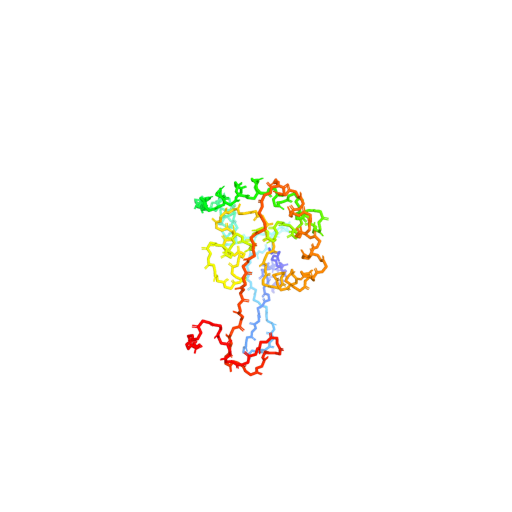M 1454 C CA . GLY A 1 184 ? -15.425 -26.427 4.971 1.00 78.62 184 GLY A CA 1
ATOM 1455 C C . GLY A 1 184 ? -15.083 -27.291 6.182 1.00 78.62 184 GLY A C 1
ATOM 1456 O O . GLY A 1 184 ? -15.514 -27.015 7.298 1.00 78.62 184 GLY A O 1
ATOM 1457 N N . LYS A 1 185 ? -14.323 -28.365 5.954 1.00 78.50 185 LYS A N 1
ATOM 1458 C CA . LYS A 1 185 ? -13.903 -29.293 7.017 1.00 78.50 185 LYS A CA 1
ATOM 1459 C C . LYS A 1 185 ? -12.549 -28.931 7.632 1.00 78.50 185 LYS A C 1
ATOM 1461 O O . LYS A 1 185 ? -12.246 -29.399 8.721 1.00 78.50 185 LYS A O 1
ATOM 1466 N N . ASP A 1 186 ? -11.779 -28.078 6.959 1.00 81.25 186 ASP A N 1
ATOM 1467 C CA . ASP A 1 186 ? -10.366 -27.834 7.272 1.00 81.25 186 ASP A CA 1
ATOM 1468 C C . ASP A 1 186 ? -10.118 -26.494 7.990 1.00 81.25 186 ASP A C 1
ATOM 1470 O O . ASP A 1 186 ? -8.989 -26.013 8.040 1.00 81.25 186 ASP A O 1
ATOM 1474 N N . ASN A 1 187 ? -11.161 -25.869 8.550 1.00 75.88 187 ASN A N 1
ATOM 1475 C CA . ASN A 1 187 ? -11.029 -24.664 9.369 1.00 75.88 187 ASN A CA 1
ATOM 1476 C C . ASN A 1 187 ? -11.340 -24.986 10.836 1.00 75.88 187 ASN A C 1
ATOM 1478 O O . ASN A 1 187 ? -12.499 -25.060 11.227 1.00 75.88 187 ASN A O 1
ATOM 1482 N N . SER A 1 188 ? -10.302 -25.137 11.660 1.00 76.88 188 SER A N 1
ATOM 1483 C CA . SER A 1 188 ? -10.439 -25.419 13.097 1.00 76.88 188 SER A CA 1
ATOM 1484 C C . SER A 1 188 ? -11.078 -24.285 13.904 1.00 76.88 188 SER A C 1
ATOM 1486 O O . SER A 1 188 ? -11.416 -24.487 15.066 1.00 76.88 188 SER A O 1
ATOM 1488 N N . TYR A 1 189 ? -11.215 -23.094 13.318 1.00 72.75 189 TYR A N 1
ATOM 1489 C CA . TYR A 1 189 ? -11.770 -21.907 13.969 1.00 72.75 189 TYR A CA 1
ATOM 1490 C C . TYR A 1 189 ? -13.238 -21.645 13.607 1.00 72.75 189 TYR A C 1
ATOM 1492 O O . TYR A 1 189 ? -13.801 -20.658 14.076 1.00 72.75 189 TYR A O 1
ATOM 1500 N N . ALA A 1 190 ? -13.861 -22.489 12.777 1.00 74.94 190 ALA A N 1
ATOM 1501 C CA . ALA A 1 190 ? -15.251 -22.324 12.361 1.00 74.94 190 ALA A CA 1
ATOM 1502 C C . ALA A 1 190 ? -16.033 -23.636 12.493 1.00 74.94 190 ALA A C 1
ATOM 1504 O O . ALA A 1 190 ? -15.586 -24.693 12.050 1.00 74.94 190 ALA A O 1
ATOM 1505 N N . GLU A 1 191 ? -17.220 -23.564 13.094 1.00 70.81 191 GLU A N 1
ATOM 1506 C CA . GLU A 1 191 ? -18.102 -24.719 13.235 1.00 70.81 191 GLU A CA 1
ATOM 1507 C C . GLU A 1 191 ? -18.853 -24.989 11.924 1.00 70.81 191 GLU A C 1
ATOM 1509 O O . GLU A 1 191 ? -19.317 -24.076 11.232 1.00 70.81 191 GLU A O 1
ATOM 1514 N N . ARG A 1 192 ? -18.961 -26.269 11.555 1.00 75.50 192 ARG A N 1
ATOM 1515 C CA . ARG A 1 192 ? -19.544 -26.662 10.274 1.00 75.50 192 ARG A CA 1
ATOM 1516 C C . ARG A 1 192 ? -21.060 -26.460 10.269 1.00 75.50 192 ARG A C 1
ATOM 1518 O O . ARG A 1 192 ? -21.775 -27.114 11.018 1.00 75.50 192 ARG A O 1
ATOM 1525 N N . GLY A 1 193 ? -21.554 -25.676 9.314 1.00 71.56 193 GLY A N 1
ATOM 1526 C CA . GLY A 1 193 ? -22.968 -25.627 8.935 1.00 71.56 193 GLY A CA 1
ATOM 1527 C C . GLY A 1 193 ? -23.891 -24.850 9.873 1.00 71.56 193 GLY A C 1
ATOM 1528 O O . GLY A 1 193 ? -25.101 -24.890 9.664 1.00 71.56 193 GLY A O 1
ATOM 1529 N N . TYR A 1 194 ? -23.361 -24.137 10.868 1.00 67.75 194 TYR A N 1
ATOM 1530 C CA . TYR A 1 194 ? -24.176 -23.279 11.722 1.00 67.75 194 TYR A CA 1
ATOM 1531 C C . TYR A 1 194 ? -24.178 -21.845 11.193 1.00 67.75 194 TYR A C 1
ATOM 1533 O O . TYR A 1 194 ? -23.264 -21.068 11.460 1.00 67.75 194 TYR A O 1
ATOM 1541 N N . ASN A 1 195 ? -25.212 -21.507 10.420 1.00 73.44 195 ASN A N 1
ATOM 1542 C CA . ASN A 1 195 ? -25.531 -20.126 10.085 1.00 73.44 195 ASN A CA 1
ATOM 1543 C C . ASN A 1 195 ? -26.574 -19.587 11.067 1.00 73.44 195 ASN A C 1
ATOM 1545 O O . ASN A 1 195 ? -27.670 -20.142 11.153 1.00 73.44 195 ASN A O 1
ATOM 1549 N N . ARG A 1 196 ? -26.247 -18.499 11.779 1.00 71.44 196 ARG A N 1
ATOM 1550 C CA . ARG A 1 196 ? -27.175 -17.819 12.698 1.00 71.44 196 ARG A CA 1
ATOM 1551 C C . ARG A 1 196 ? -28.470 -17.420 11.995 1.00 71.44 196 ARG A C 1
ATOM 1553 O O . ARG A 1 196 ? -29.541 -17.560 12.571 1.00 71.44 196 ARG A O 1
ATOM 1560 N N . ASP A 1 197 ? -28.356 -16.946 10.760 1.00 78.31 197 ASP A N 1
ATOM 1561 C CA . ASP A 1 197 ? -29.487 -16.407 10.005 1.00 78.31 197 ASP A CA 1
ATOM 1562 C C . ASP A 1 197 ? -30.265 -17.523 9.273 1.00 78.31 197 ASP A C 1
ATOM 1564 O O . ASP A 1 197 ? -31.192 -17.255 8.515 1.00 78.31 197 ASP A O 1
ATOM 1568 N N . HIS A 1 198 ? -29.914 -18.794 9.531 1.00 73.94 198 HIS A N 1
ATOM 1569 C CA . HIS A 1 198 ? -30.524 -20.005 8.968 1.00 73.94 198 HIS A CA 1
ATOM 1570 C C . HIS A 1 198 ? -30.540 -20.084 7.431 1.00 73.94 198 HIS A C 1
ATOM 1572 O O . HIS A 1 198 ? -31.213 -20.943 6.861 1.00 73.94 198 HIS A O 1
ATOM 1578 N N . GLU A 1 199 ? -29.777 -19.233 6.749 1.00 78.12 199 GLU A N 1
ATOM 1579 C CA . GLU A 1 199 ? -29.613 -19.297 5.300 1.00 78.12 199 GLU A CA 1
ATOM 1580 C C . GLU A 1 199 ? -28.665 -20.439 4.916 1.00 78.12 199 GLU A C 1
ATOM 1582 O O . GLU A 1 199 ? -27.715 -20.757 5.645 1.00 78.12 199 GLU A O 1
ATOM 1587 N N . ASN A 1 200 ? -28.904 -21.037 3.748 1.00 75.62 200 ASN A N 1
ATOM 1588 C CA . ASN A 1 200 ? -27.982 -22.011 3.176 1.00 75.62 200 ASN A CA 1
ATOM 1589 C C . ASN A 1 200 ? -26.657 -21.326 2.833 1.00 75.62 200 ASN A C 1
ATOM 1591 O O . ASN A 1 200 ? -26.642 -20.239 2.262 1.00 75.62 200 ASN A O 1
ATOM 1595 N N . LEU A 1 201 ? -25.551 -21.984 3.169 1.00 70.94 201 LEU A N 1
ATOM 1596 C CA . LEU A 1 201 ? -24.220 -21.530 2.781 1.00 70.94 201 LEU A CA 1
ATOM 1597 C C . LEU A 1 201 ? -23.949 -22.037 1.356 1.00 70.94 201 LEU A C 1
ATOM 1599 O O . LEU A 1 201 ? -24.229 -23.200 1.070 1.00 70.94 201 LEU A O 1
ATOM 1603 N N . GLU A 1 202 ? -23.468 -21.179 0.456 1.00 58.62 202 GLU A N 1
ATOM 1604 C CA . GLU A 1 202 ? -23.039 -21.594 -0.894 1.00 58.62 202 GLU A CA 1
ATOM 1605 C C . GLU A 1 202 ? -21.692 -22.333 -0.874 1.00 58.62 202 GLU A C 1
ATOM 1607 O O . GLU A 1 202 ? -20.802 -21.953 -0.072 1.00 58.62 202 GLU A O 1
#

Radius of gyration: 31.83 Å; Cα contacts (8 Å, |Δi|>4): 191; chains: 1; bounding box: 82×42×70 Å

Sequence (202 aa):
MSNNIIKIPAKNGVTYIYEDKSVWDKEKGYSTHKRKCIGKIGLDGNIEYNEFYKTREKVEKLEKSLSAPAVSKTTLVGQKLIIEKAVKETALRKTLKEVFSKDETENLIALASYFICRGKALSNAESWCEDRAMGSINLASQRVSEILKNLDDDKVNTFFKSWIALQAKGGNQLFDITSISTYGKDNSYAERGYNRDHENLE